Protein AF-A0A3M9Z912-F1 (afdb_monomer)

Nearest PDB structures (foldseek):
  4zv6-assembly1_A  TM=6.300E-01  e=5.636E-01  synthetic construct
  7q1f-assembly2_T  TM=6.024E-01  e=7.087E-01  synthetic construct
  7q1e-assembly1_D  TM=5.329E-01  e=8.131E-01  synthetic construct
  6gx7-assembly2_F  TM=5.384E-01  e=2.033E+00  synthetic construct
  6gwd-assembly1_H  TM=3.893E-01  e=2.228E+00  synthetic construct

Solvent-accessible surface area (backbone atoms only — not comparable to full-atom values): 13517 Å² total; per-residue (Å²): 134,54,72,66,39,53,50,52,51,53,55,52,73,72,50,66,95,78,67,84,85,68,76,94,80,79,67,80,78,64,85,78,68,83,42,75,64,61,53,52,54,51,53,50,37,56,45,52,48,52,51,53,51,69,68,44,96,63,74,58,61,69,62,50,48,51,52,36,50,53,36,38,77,72,44,56,59,83,47,52,68,58,48,67,73,44,43,78,80,42,51,94,46,38,62,45,52,31,55,25,48,64,66,49,58,47,44,73,52,47,54,75,40,40,68,61,56,53,50,55,70,73,38,75,66,38,71,40,69,75,49,27,55,39,53,45,61,40,60,38,41,68,59,51,73,70,47,91,73,91,78,56,70,86,68,45,88,46,62,37,56,41,22,42,39,31,36,60,69,50,41,46,66,70,54,56,72,45,67,88,51,42,88,78,43,55,75,68,36,32,47,27,44,59,61,22,35,76,46,45,56,71,68,62,30,54,55,49,39,50,60,53,25,74,80,41,55,75,64,42,36,50,52,39,52,50,56,56,57,70,72,73,114

Structure (mmCIF, N/CA/C/O backbone):
data_AF-A0A3M9Z912-F1
#
_entry.id   AF-A0A3M9Z912-F1
#
loop_
_atom_site.group_PDB
_atom_site.id
_atom_site.type_symbol
_atom_site.label_atom_id
_atom_site.label_alt_id
_atom_site.label_comp_id
_atom_site.label_asym_id
_atom_site.label_entity_id
_atom_site.label_seq_id
_atom_site.pdbx_PDB_ins_code
_atom_site.Cartn_x
_atom_site.Cartn_y
_atom_site.Cartn_z
_atom_site.occupancy
_atom_site.B_iso_or_equiv
_atom_site.auth_seq_id
_atom_site.auth_comp_id
_atom_site.auth_asym_id
_atom_site.auth_atom_id
_atom_site.pdbx_PDB_model_num
ATOM 1 N N . MET A 1 1 ? -20.972 4.824 25.636 1.00 53.91 1 MET A N 1
ATOM 2 C CA . MET A 1 1 ? -20.799 5.677 24.447 1.00 53.91 1 MET A CA 1
ATOM 3 C C . MET A 1 1 ? -20.695 7.125 24.910 1.00 53.91 1 MET A C 1
ATOM 5 O O . MET A 1 1 ? -21.651 7.623 25.495 1.00 53.91 1 MET A O 1
ATOM 9 N N . ASN A 1 2 ? -19.530 7.761 24.762 1.00 57.47 2 ASN A N 1
ATOM 10 C CA . ASN A 1 2 ? -19.300 9.152 25.191 1.00 57.47 2 ASN A CA 1
ATOM 11 C C . ASN A 1 2 ? -20.097 10.162 24.324 1.00 57.47 2 ASN A C 1
ATOM 13 O O . ASN A 1 2 ? -20.366 9.898 23.153 1.00 57.47 2 ASN A O 1
ATOM 17 N N . LEU A 1 3 ? -20.450 11.332 24.872 1.00 44.59 3 LEU A N 1
ATOM 18 C CA . LEU A 1 3 ? -21.149 12.426 24.175 1.00 44.59 3 LEU A CA 1
ATOM 19 C C . LEU A 1 3 ? -20.430 12.868 22.892 1.00 44.59 3 LEU A C 1
ATOM 21 O O . LEU A 1 3 ? -21.089 13.156 21.895 1.00 44.59 3 LEU A O 1
ATOM 25 N N . LEU A 1 4 ? -19.092 12.872 22.886 1.00 54.25 4 LEU A N 1
ATOM 26 C CA . LEU A 1 4 ? -18.311 13.187 21.683 1.00 54.25 4 LEU A CA 1
ATOM 27 C C . LEU A 1 4 ? -18.479 12.110 20.602 1.00 54.25 4 LEU A C 1
ATOM 29 O O . LEU A 1 4 ? -18.630 12.427 19.427 1.00 54.25 4 LEU A O 1
ATOM 33 N N . THR A 1 5 ? -18.502 10.841 21.009 1.00 53.44 5 THR A N 1
ATOM 34 C CA . THR A 1 5 ? -18.701 9.687 20.126 1.00 53.44 5 THR A CA 1
ATOM 35 C C . THR A 1 5 ? -20.095 9.740 19.502 1.00 53.44 5 THR A C 1
ATOM 37 O O . THR A 1 5 ? -20.222 9.622 18.290 1.00 53.44 5 THR A O 1
ATOM 40 N N . ILE A 1 6 ? -21.126 10.055 20.294 1.00 54.50 6 ILE A N 1
ATOM 41 C CA . ILE A 1 6 ? -22.503 10.261 19.810 1.00 54.50 6 ILE A CA 1
ATOM 42 C C . ILE A 1 6 ? -22.587 11.459 18.851 1.00 54.50 6 ILE A C 1
ATOM 44 O O . ILE A 1 6 ? -23.258 11.375 17.824 1.00 54.50 6 ILE A O 1
ATOM 48 N N . TYR A 1 7 ? -21.909 12.571 19.156 1.00 51.69 7 TYR A N 1
ATOM 49 C CA . TYR A 1 7 ? -21.877 13.749 18.285 1.00 51.69 7 TYR A CA 1
ATOM 50 C C . TYR A 1 7 ? -21.210 13.449 16.937 1.00 51.69 7 TYR A C 1
ATOM 52 O O . TYR A 1 7 ? -21.739 13.827 15.893 1.00 51.69 7 TYR A O 1
ATOM 60 N N . ILE A 1 8 ? -20.080 12.737 16.949 1.00 58.31 8 ILE A N 1
ATOM 61 C CA . ILE A 1 8 ? -19.386 12.317 15.729 1.00 58.31 8 ILE A CA 1
ATOM 62 C C . ILE A 1 8 ? -20.286 11.381 14.918 1.00 58.31 8 ILE A C 1
ATOM 64 O O . ILE A 1 8 ? -20.484 11.639 13.736 1.00 58.31 8 ILE A O 1
ATOM 68 N N . THR A 1 9 ? -20.897 10.366 15.536 1.00 57.12 9 THR A N 1
ATOM 69 C CA . THR A 1 9 ? -21.816 9.452 14.840 1.00 57.12 9 THR A CA 1
ATOM 70 C C . THR A 1 9 ? -22.996 10.199 14.214 1.00 57.12 9 THR A C 1
ATOM 72 O O . THR A 1 9 ? -23.225 10.057 13.017 1.00 57.12 9 THR A O 1
ATOM 75 N N . LYS A 1 10 ? -23.665 11.098 14.953 1.00 54.19 10 LYS A N 1
ATOM 76 C CA . LYS A 1 10 ? -24.767 11.919 14.412 1.00 54.19 10 LYS A CA 1
ATOM 77 C C . LYS A 1 10 ? -24.327 12.831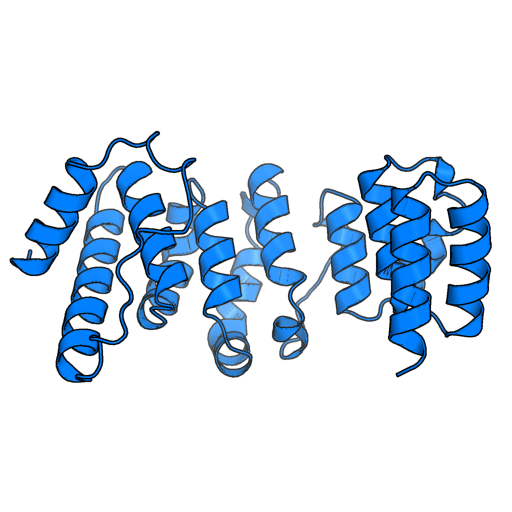 13.268 1.00 54.19 10 LYS A C 1
ATOM 79 O O . LYS A 1 10 ? -25.054 12.988 12.290 1.00 54.19 10 LYS A O 1
ATOM 84 N N . LYS A 1 11 ? -23.135 13.429 13.364 1.00 53.62 11 LYS A N 1
ATOM 85 C CA . LYS A 1 11 ? -22.572 14.260 12.290 1.00 53.62 11 LYS A CA 1
ATOM 86 C C . LYS A 1 11 ? -22.286 13.428 11.036 1.00 53.62 11 LYS A C 1
ATOM 88 O O . LYS A 1 11 ? -22.508 13.912 9.929 1.00 53.62 11 LYS A O 1
ATOM 93 N N . ILE A 1 12 ? -21.844 12.181 11.203 1.00 57.66 12 ILE A N 1
ATOM 94 C CA . ILE A 1 12 ? -21.594 11.245 10.099 1.00 57.66 12 ILE A CA 1
ATOM 95 C C . ILE A 1 12 ? -22.907 10.791 9.4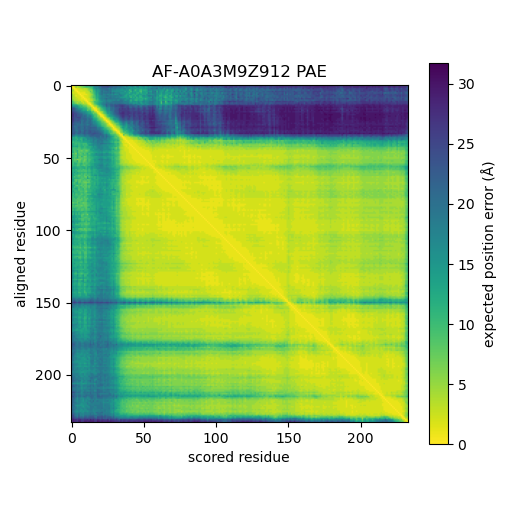52 1.00 57.66 12 ILE A C 1
ATOM 97 O O . ILE A 1 12 ? -23.006 10.813 8.230 1.00 57.66 12 ILE A O 1
ATOM 101 N N . GLU A 1 13 ? -23.924 10.457 10.247 1.00 53.44 13 GLU A N 1
ATOM 102 C CA . GLU A 1 13 ? -25.254 10.055 9.762 1.00 53.44 13 GLU A CA 1
ATOM 103 C C . GLU A 1 13 ? -25.979 11.188 9.017 1.00 53.44 13 GLU A C 1
ATOM 105 O O . GLU A 1 13 ? -26.706 10.935 8.060 1.00 53.44 13 GLU A O 1
ATOM 110 N N . SER A 1 14 ? -25.741 12.448 9.400 1.00 48.41 14 SER A N 1
ATOM 111 C CA . SER A 1 14 ? -26.289 13.623 8.705 1.00 48.41 14 SER A CA 1
ATOM 112 C C . SER A 1 14 ? -25.604 13.954 7.365 1.00 48.41 14 SER A C 1
ATOM 114 O O . SER A 1 14 ? -26.091 14.805 6.620 1.00 48.41 14 SER A O 1
ATOM 116 N N . GLY A 1 15 ? -24.476 13.305 7.042 1.00 43.19 15 GLY A N 1
ATOM 117 C CA . GLY A 1 15 ? -23.666 13.579 5.853 1.00 43.19 15 GLY A CA 1
ATOM 118 C C . GLY A 1 15 ? -23.934 12.608 4.701 1.00 43.19 15 GLY A C 1
ATOM 119 O O . GLY A 1 15 ? -23.464 11.474 4.715 1.00 43.19 15 GLY A O 1
ATOM 120 N N . ASN A 1 16 ? -24.640 13.081 3.673 1.00 39.81 16 ASN A N 1
ATOM 121 C CA . ASN A 1 16 ? -24.943 12.368 2.426 1.00 39.81 16 ASN A CA 1
ATOM 122 C C . ASN A 1 16 ? -23.718 11.604 1.840 1.00 39.81 16 ASN A C 1
ATOM 124 O O . ASN A 1 16 ? -22.689 12.228 1.555 1.00 39.81 16 ASN A O 1
ATOM 128 N N . PRO A 1 17 ? -23.822 10.283 1.575 1.00 38.66 17 PRO A N 1
ATOM 129 C CA . PRO A 1 17 ? -22.713 9.446 1.101 1.00 38.66 17 PRO A CA 1
ATOM 130 C C . PRO A 1 17 ? -22.204 9.771 -0.318 1.00 38.66 17 PRO A C 1
ATOM 132 O O . PRO A 1 17 ? -21.172 9.229 -0.720 1.00 38.66 17 PRO A O 1
ATOM 135 N N . TYR A 1 18 ? -22.873 10.666 -1.057 1.00 38.97 18 TYR A N 1
ATOM 136 C CA . TYR A 1 18 ? -22.479 11.118 -2.400 1.00 38.97 18 TYR A CA 1
ATOM 137 C C . TYR A 1 18 ? -21.991 12.576 -2.472 1.00 38.97 18 TYR A C 1
ATOM 139 O O . TYR A 1 18 ? -21.693 13.058 -3.560 1.00 38.97 18 TYR A O 1
ATOM 147 N N . ALA A 1 19 ? -21.866 13.288 -1.347 1.00 36.56 19 ALA A N 1
ATOM 148 C CA . ALA A 1 19 ? -21.557 14.724 -1.364 1.00 36.56 19 ALA A CA 1
ATOM 149 C C . ALA A 1 19 ? -20.077 15.089 -1.627 1.00 36.56 19 ALA A C 1
ATOM 151 O O . ALA A 1 19 ? -19.774 16.259 -1.820 1.00 36.56 19 ALA A O 1
ATOM 152 N N . VAL A 1 20 ? -19.139 14.132 -1.658 1.00 40.22 20 VAL A N 1
ATOM 153 C CA . VAL A 1 20 ? -17.690 14.431 -1.722 1.00 40.22 20 VAL A CA 1
ATOM 154 C C . VAL A 1 20 ? -17.091 14.071 -3.084 1.00 40.22 20 VAL A C 1
ATOM 156 O O . VAL A 1 20 ? -16.230 13.197 -3.197 1.00 40.22 20 VAL A O 1
ATOM 159 N N . LEU A 1 21 ? -17.580 14.743 -4.126 1.00 34.75 21 LEU A N 1
ATOM 160 C CA . LEU A 1 21 ? -16.819 14.996 -5.357 1.00 34.75 21 LEU A CA 1
ATOM 161 C C . LEU A 1 21 ? -16.653 16.501 -5.635 1.00 34.75 21 LEU A C 1
ATOM 163 O O . LEU A 1 21 ? -16.192 16.857 -6.712 1.00 34.75 21 LEU A O 1
ATOM 167 N N . PHE A 1 22 ? -16.981 17.372 -4.677 1.00 30.75 22 PHE A N 1
ATOM 168 C CA . PHE A 1 22 ? -16.855 18.818 -4.840 1.00 30.75 22 PHE A CA 1
ATOM 169 C C . PHE A 1 22 ? -15.893 19.410 -3.800 1.00 30.75 22 PHE A C 1
ATOM 171 O O . PHE A 1 22 ? -16.133 19.310 -2.600 1.00 30.75 22 PHE A O 1
ATOM 178 N N . ASP A 1 23 ? -14.792 19.920 -4.354 1.00 34.19 23 ASP A N 1
ATOM 179 C CA . ASP A 1 23 ? -13.827 20.948 -3.947 1.00 34.19 23 ASP A CA 1
ATOM 180 C C . ASP A 1 23 ? -13.202 21.012 -2.539 1.00 34.19 23 ASP A C 1
ATOM 182 O O . ASP A 1 23 ? -13.835 21.012 -1.486 1.00 34.19 23 ASP A O 1
ATOM 186 N N . ASP A 1 24 ? -11.873 21.137 -2.599 1.00 47.78 24 ASP A N 1
ATOM 187 C CA . ASP A 1 24 ? -10.842 21.189 -1.562 1.00 47.78 24 ASP A CA 1
ATOM 188 C C . ASP A 1 24 ? -10.767 22.528 -0.776 1.00 47.78 24 ASP A C 1
ATOM 190 O O . ASP A 1 24 ? -9.764 22.764 -0.105 1.00 47.78 24 ASP A O 1
ATOM 194 N N . GLU A 1 25 ? -11.781 23.406 -0.791 1.00 38.47 25 GLU A N 1
ATOM 195 C CA . GLU A 1 25 ? -11.650 24.770 -0.216 1.00 38.47 25 GLU A CA 1
ATOM 196 C C . GLU A 1 25 ? -12.348 25.028 1.138 1.00 38.47 25 GLU A C 1
ATOM 198 O O . GLU A 1 25 ? -11.916 25.916 1.865 1.00 38.47 25 GLU A O 1
ATOM 203 N N . ASP A 1 26 ? -13.319 24.213 1.570 1.00 38.50 26 ASP A N 1
ATOM 204 C CA . ASP A 1 26 ? -14.072 24.452 2.829 1.00 38.50 26 ASP A CA 1
ATOM 205 C C . ASP A 1 26 ? -13.780 23.431 3.939 1.00 38.50 26 ASP A C 1
ATOM 207 O O . ASP A 1 26 ? -14.550 23.210 4.883 1.00 38.50 26 ASP A O 1
ATOM 211 N N . ALA A 1 27 ? -12.644 22.752 3.838 1.00 41.62 27 ALA A N 1
ATOM 212 C CA . ALA A 1 27 ? -12.175 21.906 4.913 1.00 41.62 27 ALA A CA 1
ATOM 213 C C . ALA A 1 27 ? -11.678 22.842 6.034 1.00 41.62 27 ALA A C 1
ATOM 215 O O . ALA A 1 27 ? -10.674 23.507 5.805 1.00 41.62 27 ALA A O 1
ATOM 216 N N . PRO A 1 28 ? -12.312 22.900 7.230 1.00 36.00 28 PRO A N 1
ATOM 217 C CA . PRO A 1 28 ? -11.908 23.849 8.263 1.00 36.00 28 PRO A CA 1
ATOM 218 C C . PRO A 1 28 ? -10.414 23.704 8.525 1.00 36.00 28 PRO A C 1
ATOM 220 O O . PRO A 1 28 ? -9.931 22.590 8.778 1.00 36.00 28 PRO A O 1
ATOM 223 N N . ASP A 1 29 ? -9.711 24.822 8.383 1.00 40.50 29 ASP A N 1
ATOM 224 C CA . ASP A 1 29 ? -8.291 24.914 8.647 1.00 40.50 29 ASP A CA 1
ATOM 225 C C . ASP A 1 29 ? -8.090 24.664 10.142 1.00 40.50 29 ASP A C 1
ATOM 227 O O . ASP A 1 29 ? -8.622 25.365 11.001 1.00 40.50 29 ASP A O 1
ATOM 231 N N . LEU A 1 30 ? -7.404 23.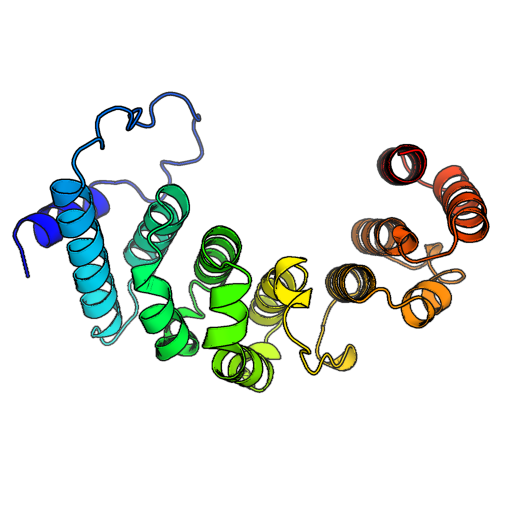574 10.476 1.00 46.66 30 LEU A N 1
ATOM 232 C CA . LEU A 1 30 ? -7.213 23.151 11.864 1.00 46.66 30 LEU A CA 1
ATOM 233 C C . LEU A 1 30 ? -5.980 23.802 12.484 1.00 46.66 30 LEU A C 1
ATOM 235 O O . LEU A 1 30 ? -5.363 23.224 13.384 1.00 46.66 30 LEU A O 1
ATOM 239 N N . GLU A 1 31 ? -5.645 25.019 12.058 1.00 43.66 31 GLU A N 1
ATOM 240 C CA . GLU A 1 31 ? -4.694 25.864 12.781 1.00 43.66 31 GLU A CA 1
ATOM 241 C C . GLU A 1 31 ? -5.114 26.095 14.252 1.00 43.66 31 GLU A C 1
ATOM 243 O O . GLU A 1 31 ? -4.258 26.381 15.092 1.00 43.66 31 GLU A O 1
ATOM 248 N N . ASP A 1 32 ? -6.375 25.802 14.604 1.00 45.47 32 ASP A N 1
ATOM 249 C CA . ASP A 1 32 ? -6.926 25.826 15.967 1.00 45.47 32 ASP A CA 1
ATOM 250 C C . ASP A 1 32 ? -6.739 24.534 16.805 1.00 45.47 32 ASP A C 1
ATOM 252 O O . ASP A 1 32 ? -7.144 24.484 17.972 1.00 45.47 32 ASP A O 1
ATOM 256 N N . LEU A 1 33 ? -6.092 23.473 16.293 1.00 47.94 33 LEU A N 1
ATOM 257 C CA . LEU A 1 33 ? -5.815 22.233 17.058 1.00 47.94 33 LEU A CA 1
ATOM 258 C C . LEU A 1 33 ? -4.588 22.317 17.999 1.00 47.94 33 LEU A C 1
ATOM 260 O O . LEU A 1 33 ? -3.980 21.299 18.331 1.00 47.94 33 LEU A O 1
ATOM 264 N N . LYS A 1 34 ? -4.228 23.509 18.486 1.00 47.03 34 LYS A N 1
ATOM 265 C CA . LYS A 1 34 ? -3.057 23.745 19.358 1.00 47.03 34 LYS A CA 1
ATOM 266 C C . LYS A 1 34 ? -3.308 23.523 20.860 1.00 47.03 34 LYS A C 1
ATOM 268 O O . LYS A 1 34 ? -2.727 24.218 21.689 1.00 47.03 34 LYS A O 1
ATOM 273 N N . SER A 1 35 ? -4.130 22.545 21.250 1.00 59.56 35 SER A N 1
ATOM 274 C CA . SER A 1 35 ? -4.036 22.003 22.615 1.00 59.56 35 SER A CA 1
ATOM 275 C C . SER A 1 35 ? -3.934 20.480 22.602 1.00 59.56 35 SER A C 1
ATOM 277 O O . SER A 1 35 ? -4.824 19.770 22.125 1.00 59.56 35 SER A O 1
ATOM 279 N N . ASP A 1 36 ? -2.827 19.973 23.147 1.00 67.62 36 ASP A N 1
ATOM 280 C CA . ASP A 1 36 ? -2.511 18.541 23.221 1.00 67.62 36 ASP A CA 1
ATOM 281 C C . ASP A 1 36 ? -3.626 17.725 23.898 1.00 67.62 36 ASP A C 1
ATOM 283 O O . ASP A 1 36 ? -3.826 16.547 23.596 1.00 67.62 36 ASP A O 1
ATOM 287 N N . GLU A 1 37 ? -4.395 18.347 24.793 1.00 70.25 37 GLU A N 1
ATOM 288 C CA . GLU A 1 37 ? -5.527 17.723 25.479 1.00 70.25 37 GLU A CA 1
ATOM 289 C C . GLU A 1 37 ? -6.715 17.456 24.550 1.00 70.25 37 GLU A C 1
ATOM 291 O O . GLU A 1 37 ? -7.248 16.344 24.546 1.00 70.25 37 GLU A O 1
ATOM 296 N N . LYS A 1 38 ? -7.102 18.423 23.704 1.00 70.25 38 LYS A N 1
ATOM 297 C CA . LYS A 1 38 ? -8.203 18.233 22.743 1.00 70.25 38 LYS A CA 1
ATOM 298 C C . LYS A 1 38 ? -7.862 17.134 21.743 1.00 70.25 38 LYS A C 1
ATOM 300 O O . LYS A 1 38 ? -8.707 16.289 21.444 1.00 70.25 38 LYS A O 1
ATOM 305 N N . PHE A 1 39 ? -6.615 17.097 21.274 1.00 73.81 39 PHE A N 1
ATOM 306 C CA . PHE A 1 39 ? -6.160 16.049 20.365 1.00 73.81 39 PHE A CA 1
ATOM 307 C C . PHE A 1 39 ? -6.241 14.657 21.009 1.00 73.81 39 PHE A C 1
ATOM 309 O O . PHE A 1 39 ? -6.728 13.723 20.370 1.00 73.81 39 PHE A O 1
ATOM 316 N N . LYS A 1 40 ? -5.835 14.511 22.280 1.00 80.44 40 LYS A N 1
ATOM 317 C CA . LYS A 1 40 ? -5.955 13.242 23.025 1.00 80.44 40 LYS A CA 1
ATOM 318 C C . LYS A 1 40 ? -7.408 12.784 23.154 1.00 80.44 40 LYS A C 1
ATOM 320 O O . LYS A 1 40 ? -7.694 11.621 22.878 1.00 80.44 40 LYS A O 1
ATOM 325 N N . VAL A 1 41 ? -8.319 13.689 23.516 1.00 81.12 41 VAL A N 1
ATOM 326 C CA . VAL A 1 41 ? -9.751 13.375 23.670 1.00 81.12 41 VAL A CA 1
ATOM 327 C C . VAL A 1 41 ? -10.365 12.920 22.345 1.00 81.12 41 VAL A C 1
ATOM 329 O O . VAL A 1 41 ? -11.046 11.897 22.302 1.00 81.12 41 VAL A O 1
ATOM 332 N N . ILE A 1 42 ? -10.080 13.630 21.249 1.00 82.38 42 ILE A N 1
ATOM 333 C CA . ILE A 1 42 ? -10.570 13.254 19.915 1.00 82.38 42 ILE A CA 1
ATOM 334 C C . ILE A 1 42 ? -10.000 11.893 19.507 1.00 82.38 42 ILE A C 1
ATOM 336 O O . ILE A 1 42 ? -10.737 11.013 19.071 1.00 82.38 42 ILE A O 1
ATOM 340 N N . THR A 1 43 ? -8.698 11.692 19.697 1.00 86.62 43 THR A N 1
ATOM 341 C CA . THR A 1 43 ? -8.006 10.444 19.354 1.00 86.62 43 THR A CA 1
ATOM 342 C C . THR A 1 43 ? -8.612 9.239 20.088 1.00 86.62 43 THR A C 1
ATOM 344 O O . THR A 1 43 ? -8.839 8.198 19.468 1.00 86.62 43 THR A O 1
ATOM 347 N N . ALA A 1 44 ? -8.947 9.397 21.374 1.00 88.31 44 ALA A N 1
ATOM 348 C CA . ALA A 1 44 ? -9.631 8.379 22.172 1.00 88.31 44 ALA A CA 1
ATOM 349 C C . ALA A 1 44 ? -11.073 8.121 21.699 1.00 88.31 44 ALA A C 1
ATOM 351 O O . ALA A 1 44 ? -11.504 6.973 21.638 1.00 88.31 44 ALA A O 1
ATOM 352 N N . ALA A 1 45 ? -11.810 9.161 21.303 1.00 88.62 45 ALA A N 1
ATOM 353 C CA . ALA A 1 45 ? -13.165 8.998 20.775 1.00 88.62 45 ALA A CA 1
ATOM 354 C C . ALA A 1 45 ? -13.188 8.246 19.433 1.00 88.62 45 ALA A C 1
ATOM 356 O O . ALA A 1 45 ? -14.053 7.401 19.217 1.00 88.62 45 ALA A O 1
ATOM 357 N N . TYR A 1 46 ? -12.221 8.500 18.544 1.00 91.25 46 TYR A N 1
ATOM 358 C CA . TYR A 1 46 ? -12.067 7.729 17.302 1.00 91.25 46 TYR A CA 1
ATOM 359 C C . TYR A 1 46 ? -11.713 6.263 17.569 1.00 91.25 46 TYR A C 1
ATOM 361 O O . TYR A 1 46 ? -12.121 5.380 16.814 1.00 91.25 46 TYR A O 1
ATOM 369 N N . GLU A 1 47 ? -10.968 6.003 18.642 1.00 93.88 47 GLU A N 1
ATOM 370 C CA . GLU A 1 47 ? -10.666 4.650 19.092 1.00 93.88 47 GLU A CA 1
ATOM 371 C C . GLU A 1 47 ? -11.922 3.918 19.570 1.00 93.88 47 GLU A C 1
ATOM 373 O O . GLU A 1 47 ? -12.207 2.823 19.084 1.00 93.88 47 GLU A O 1
ATOM 378 N N . GLU A 1 48 ? -12.699 4.551 20.457 1.00 92.94 48 GLU A N 1
ATOM 379 C CA . GLU A 1 48 ? -13.980 4.031 20.953 1.00 92.94 48 GLU A CA 1
ATOM 380 C C . GLU A 1 48 ? -14.944 3.776 19.787 1.00 92.94 48 GLU A C 1
ATOM 382 O O . GLU A 1 48 ? -15.546 2.708 19.694 1.00 92.94 48 GLU A O 1
ATOM 387 N N . LEU A 1 49 ? -15.051 4.726 18.853 1.00 92.56 49 LEU A N 1
ATOM 388 C CA . LEU A 1 49 ? -15.918 4.600 17.686 1.00 92.56 49 LEU A CA 1
ATOM 389 C C . LEU A 1 49 ? -15.526 3.398 16.817 1.00 92.56 49 LEU A C 1
ATOM 391 O O . LEU A 1 49 ? -16.391 2.607 16.445 1.00 92.56 49 LEU A O 1
ATOM 395 N N . LEU A 1 50 ? -14.232 3.219 16.532 1.00 95.56 50 LEU A N 1
ATOM 396 C CA . LEU A 1 50 ? -13.756 2.065 15.770 1.00 95.56 50 LEU A CA 1
ATOM 397 C C . LEU A 1 50 ? -14.040 0.747 16.502 1.00 95.56 50 LEU A C 1
ATOM 399 O O . LEU A 1 50 ? -14.443 -0.226 15.868 1.00 95.56 50 LEU A O 1
ATOM 403 N N . GLN A 1 51 ? -13.845 0.698 17.820 1.00 96.31 51 GLN A N 1
ATOM 404 C CA . GLN A 1 51 ? -14.152 -0.495 18.611 1.00 96.31 51 GLN A CA 1
ATOM 405 C C . GLN A 1 51 ? -15.647 -0.832 18.579 1.00 96.31 51 GLN A C 1
ATOM 407 O O . GLN A 1 51 ? -15.985 -2.001 18.406 1.00 96.31 51 GLN A O 1
ATOM 412 N N . ASN A 1 52 ? -16.525 0.171 18.664 1.00 94.06 52 ASN A N 1
ATOM 413 C CA . ASN A 1 52 ? -17.974 -0.021 18.577 1.00 94.06 52 ASN A CA 1
ATOM 414 C C . ASN A 1 52 ? -18.382 -0.590 17.210 1.00 94.06 52 ASN A C 1
ATOM 416 O O . ASN A 1 52 ? -19.050 -1.619 17.159 1.00 94.06 52 ASN A O 1
ATOM 420 N N . ILE A 1 53 ? -17.879 -0.010 16.115 1.00 94.56 53 ILE A N 1
ATOM 421 C CA . ILE A 1 53 ? -18.097 -0.519 14.747 1.00 94.56 53 ILE A CA 1
ATOM 422 C C . ILE A 1 53 ? -17.642 -1.981 14.626 1.00 94.56 53 ILE A C 1
ATOM 424 O O . ILE A 1 53 ? -18.299 -2.821 14.012 1.00 94.56 53 ILE A O 1
ATOM 428 N N . LEU A 1 54 ? -16.492 -2.310 15.216 1.00 96.00 54 LEU A N 1
ATOM 429 C CA . LEU A 1 54 ? -15.942 -3.662 15.183 1.00 96.00 54 LEU A CA 1
ATOM 430 C C . LEU A 1 54 ? -16.659 -4.635 16.128 1.00 96.00 54 LEU A C 1
ATOM 432 O O . LEU A 1 54 ? -16.484 -5.842 15.958 1.00 96.00 54 LEU A O 1
ATOM 436 N N . ALA A 1 55 ? -17.458 -4.163 17.082 1.00 95.38 55 ALA A N 1
ATOM 437 C CA . ALA A 1 55 ? -18.268 -5.010 17.957 1.00 95.38 55 ALA A CA 1
ATOM 438 C C . ALA A 1 55 ? -19.593 -5.432 17.299 1.00 95.38 55 ALA A C 1
ATOM 440 O O . ALA A 1 55 ? -20.146 -6.475 17.648 1.00 95.38 55 ALA A O 1
ATOM 441 N N . GLU A 1 56 ? -20.083 -4.672 16.319 1.00 93.12 56 GLU A N 1
ATOM 442 C CA . GLU A 1 56 ? -21.329 -4.983 15.616 1.00 93.12 56 GLU A CA 1
ATOM 443 C C . GLU A 1 56 ? -21.239 -6.281 14.802 1.00 93.12 56 GLU A C 1
ATOM 445 O O . GLU A 1 56 ? -20.180 -6.660 14.291 1.00 93.12 56 GLU A O 1
ATOM 450 N N . LYS A 1 57 ? -22.372 -6.980 14.651 1.00 90.56 57 LYS A N 1
ATOM 451 C CA . LYS A 1 57 ? -22.447 -8.229 13.871 1.00 90.56 57 LYS A CA 1
ATOM 452 C C . LYS A 1 57 ? -22.086 -8.002 12.400 1.00 90.56 57 LYS A C 1
ATOM 454 O O . LYS A 1 57 ? -21.397 -8.828 11.804 1.00 90.56 57 LYS A O 1
ATOM 459 N N . TYR A 1 58 ? -22.544 -6.890 11.835 1.00 91.12 58 TYR A N 1
ATOM 460 C CA . TYR A 1 58 ? -22.279 -6.485 10.460 1.00 91.12 58 TYR A CA 1
ATOM 461 C C . TYR A 1 58 ? -21.471 -5.195 10.466 1.00 91.12 58 TYR A C 1
ATOM 463 O O . TYR A 1 58 ? -21.687 -4.336 11.309 1.00 91.12 58 TYR A O 1
ATOM 471 N N . LEU A 1 59 ? -20.524 -5.076 9.538 1.00 92.44 59 LEU A N 1
ATOM 472 C CA . LEU A 1 59 ? -19.706 -3.877 9.425 1.00 92.44 59 LEU A CA 1
ATOM 473 C C . LEU A 1 59 ? -20.494 -2.785 8.692 1.00 92.44 59 LEU A C 1
ATOM 475 O O . LEU A 1 59 ? -20.763 -2.932 7.497 1.00 92.44 59 LEU A O 1
ATOM 479 N N . ASP A 1 60 ? -20.799 -1.676 9.368 1.00 93.38 60 ASP A N 1
ATOM 480 C CA . ASP A 1 60 ? -21.299 -0.476 8.693 1.00 93.38 60 ASP A CA 1
ATOM 481 C C . ASP A 1 60 ? -20.193 0.110 7.800 1.00 93.38 60 ASP A C 1
ATOM 483 O O . ASP A 1 60 ? -19.227 0.727 8.263 1.00 93.38 60 ASP A O 1
ATOM 487 N N . LEU A 1 61 ? -20.320 -0.095 6.487 1.00 93.12 61 LEU A N 1
ATOM 488 C CA . LEU A 1 61 ? -19.334 0.358 5.507 1.00 93.12 61 LEU A CA 1
ATOM 489 C C . LEU A 1 61 ? -19.297 1.879 5.358 1.00 93.12 61 LEU A C 1
ATOM 491 O O . LEU A 1 61 ? -18.230 2.420 5.058 1.00 93.12 61 LEU A O 1
ATOM 495 N N . GLY A 1 62 ? -20.428 2.563 5.535 1.00 90.56 62 GLY A N 1
ATOM 496 C CA . GLY A 1 62 ? -20.503 4.017 5.430 1.00 90.56 62 GLY A CA 1
ATOM 497 C C . GLY A 1 62 ? -19.711 4.662 6.559 1.00 90.56 62 GLY A C 1
ATOM 498 O O . GLY A 1 62 ? -18.762 5.417 6.310 1.00 90.56 62 GLY A O 1
ATOM 499 N N . LEU A 1 63 ? -20.027 4.259 7.789 1.00 90.75 63 LEU A N 1
ATOM 500 C CA . LEU A 1 63 ? -19.365 4.740 8.994 1.00 90.75 63 LEU A CA 1
ATOM 501 C C . LEU A 1 63 ? -17.880 4.344 9.021 1.00 90.75 63 LEU A C 1
ATOM 503 O O . LEU A 1 63 ? -17.020 5.192 9.273 1.00 90.75 63 LEU A O 1
ATOM 507 N N . THR A 1 64 ? -17.550 3.097 8.661 1.00 95.25 64 THR A N 1
ATOM 508 C CA . THR A 1 64 ? -16.155 2.618 8.602 1.00 95.25 64 THR A CA 1
ATOM 509 C C . THR A 1 64 ? -15.315 3.432 7.620 1.00 95.25 64 THR A C 1
ATOM 511 O O . THR A 1 64 ? -14.217 3.883 7.956 1.00 95.25 64 THR A O 1
ATOM 514 N N . ARG A 1 65 ? -15.813 3.650 6.394 1.00 94.69 65 ARG A N 1
ATOM 515 C CA . ARG A 1 65 ? -15.080 4.418 5.375 1.00 94.69 65 ARG A CA 1
ATOM 516 C C . ARG A 1 65 ? -14.911 5.870 5.793 1.00 94.69 65 ARG A C 1
ATOM 518 O O . ARG A 1 65 ? -13.822 6.416 5.617 1.00 94.69 65 ARG A O 1
ATOM 525 N N . HIS A 1 66 ? -15.954 6.486 6.349 1.00 91.69 66 HIS A N 1
ATOM 526 C CA . HIS A 1 66 ? -15.865 7.854 6.849 1.00 91.69 66 HIS A CA 1
ATOM 527 C C . HIS A 1 66 ? -14.796 7.970 7.944 1.00 91.69 66 HIS A C 1
ATOM 529 O O . HIS A 1 66 ? -13.898 8.810 7.839 1.00 91.69 66 HIS A O 1
ATOM 535 N N . LEU A 1 67 ? -14.843 7.086 8.945 1.00 94.94 67 LEU A N 1
ATOM 536 C CA . LEU A 1 67 ? -13.883 7.056 10.047 1.00 94.94 67 LEU A CA 1
ATOM 537 C C . LEU A 1 67 ? -12.446 6.933 9.535 1.00 94.94 67 LEU A C 1
ATOM 539 O O . LEU A 1 67 ? -11.590 7.735 9.910 1.00 94.94 67 LEU A O 1
ATOM 543 N N . LEU A 1 68 ? -12.178 5.974 8.643 1.00 96.06 68 LEU A N 1
ATOM 544 C CA . LEU A 1 68 ? -10.837 5.755 8.093 1.00 96.06 68 LEU A CA 1
ATOM 545 C C . LEU A 1 68 ? -10.343 6.947 7.260 1.00 96.06 68 LEU A C 1
ATOM 547 O O . LEU A 1 68 ? -9.155 7.276 7.316 1.00 96.06 68 LEU A O 1
ATOM 551 N N . ARG A 1 69 ? -11.226 7.641 6.528 1.00 94.38 69 ARG A N 1
ATOM 552 C CA . ARG A 1 69 ? -10.871 8.870 5.791 1.00 94.38 69 ARG A CA 1
ATOM 553 C C . ARG A 1 69 ? -10.462 9.997 6.738 1.00 94.38 69 ARG A C 1
ATOM 555 O O . ARG A 1 69 ? -9.405 10.593 6.532 1.00 94.38 69 ARG A O 1
ATOM 562 N N . GLN A 1 70 ? -11.227 10.243 7.803 1.00 91.44 70 GLN A N 1
ATOM 563 C CA . GLN A 1 70 ? -10.866 11.252 8.809 1.00 91.44 70 GLN A CA 1
ATOM 564 C C . GLN A 1 70 ? -9.574 10.877 9.544 1.00 91.44 70 GLN A C 1
ATOM 566 O O . GLN A 1 70 ? -8.664 11.697 9.671 1.00 91.44 70 GLN A O 1
ATOM 571 N N . ALA A 1 71 ? -9.428 9.610 9.935 1.00 93.38 71 ALA A N 1
ATOM 572 C CA . ALA A 1 71 ? -8.210 9.118 10.570 1.00 93.38 71 ALA A CA 1
ATOM 573 C C . ALA A 1 71 ? -6.978 9.234 9.660 1.00 93.38 71 ALA A C 1
ATOM 575 O O . ALA A 1 71 ? -5.875 9.495 10.142 1.00 93.38 71 ALA A O 1
ATOM 576 N N . THR A 1 72 ? -7.156 9.087 8.344 1.00 93.44 72 THR A N 1
ATOM 577 C CA . THR A 1 72 ? -6.106 9.325 7.342 1.00 93.44 72 THR A CA 1
ATOM 578 C C . THR A 1 72 ? -5.741 10.805 7.271 1.00 93.44 72 THR A C 1
ATOM 580 O O . THR A 1 72 ? -4.552 11.141 7.298 1.00 93.44 72 THR A O 1
ATOM 583 N N . ARG A 1 73 ? -6.749 11.688 7.204 1.00 90.38 73 ARG A N 1
ATOM 584 C CA . ARG A 1 73 ? -6.573 13.147 7.137 1.00 90.38 73 ARG A CA 1
ATOM 585 C C . ARG A 1 73 ? -5.776 13.661 8.337 1.00 90.38 73 ARG A C 1
ATOM 587 O O . ARG A 1 73 ? -4.763 14.330 8.144 1.00 90.38 73 ARG A O 1
ATOM 594 N N . TYR A 1 74 ? -6.162 13.258 9.547 1.00 88.38 74 TYR A N 1
ATOM 595 C CA . TYR A 1 74 ? -5.551 13.711 10.805 1.00 88.38 74 TYR A CA 1
ATOM 596 C C . TYR A 1 74 ? -4.433 12.812 11.335 1.00 88.38 74 TYR A C 1
ATOM 598 O O . TYR A 1 74 ? -3.832 13.096 12.368 1.00 88.38 74 TYR A O 1
ATOM 606 N N . ARG A 1 75 ? -4.114 11.735 10.611 1.00 92.06 75 ARG A N 1
ATOM 607 C CA . ARG A 1 75 ? -3.034 10.791 10.925 1.00 92.06 75 ARG A CA 1
ATOM 608 C C . ARG A 1 75 ? -3.127 10.196 12.339 1.00 92.06 75 ARG A C 1
ATOM 610 O O . ARG A 1 75 ? -2.106 10.054 13.015 1.00 92.06 75 ARG A O 1
ATOM 617 N N . TYR A 1 76 ? -4.324 9.813 12.781 1.00 91.69 76 TYR A N 1
ATOM 618 C CA . TYR A 1 76 ? -4.536 9.193 14.095 1.00 91.69 76 TYR A CA 1
ATOM 619 C C . TYR A 1 76 ? -3.848 7.828 14.172 1.00 91.69 76 TYR A C 1
ATOM 621 O O . TYR A 1 76 ? -4.374 6.839 13.675 1.00 91.69 76 TYR A O 1
ATOM 629 N N . ARG A 1 77 ? -2.644 7.758 14.754 1.00 93.69 77 ARG A N 1
ATOM 630 C CA . ARG A 1 77 ? -1.805 6.539 14.758 1.00 93.69 77 AR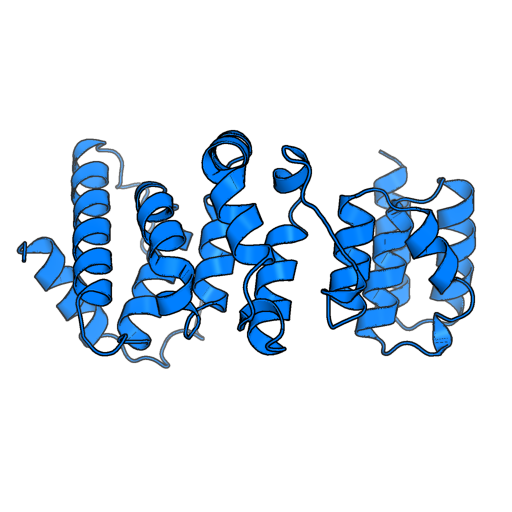G A CA 1
ATOM 631 C C . ARG A 1 77 ? -2.241 5.477 15.769 1.00 93.69 77 ARG A C 1
ATOM 633 O O . ARG A 1 77 ? -1.853 4.320 15.624 1.00 93.69 77 ARG A O 1
ATOM 640 N N . ASN A 1 78 ? -3.020 5.853 16.779 1.00 93.94 78 ASN A N 1
ATOM 641 C CA . ASN A 1 78 ? -3.524 4.950 17.81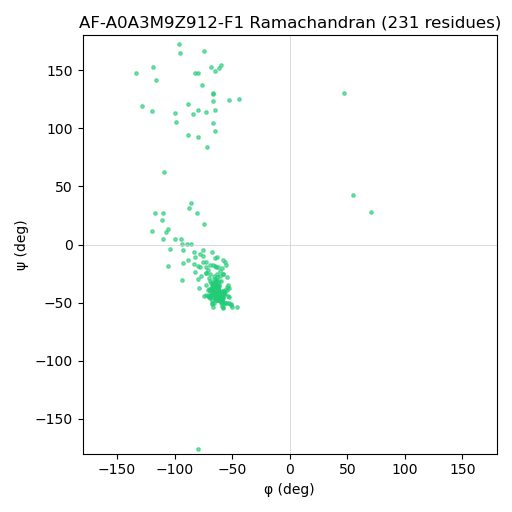9 1.00 93.94 78 ASN A CA 1
ATOM 642 C C . ASN A 1 78 ? -4.477 3.874 17.277 1.00 93.94 78 ASN A C 1
ATOM 644 O O . ASN A 1 78 ? -4.648 2.852 17.927 1.00 93.94 78 ASN A O 1
ATOM 648 N N . LEU A 1 79 ? -5.052 4.055 16.081 1.00 96.81 79 LEU A N 1
ATOM 649 C CA . LEU A 1 79 ? -5.951 3.061 15.484 1.00 96.81 79 LEU A CA 1
ATOM 650 C C . LEU A 1 79 ? -5.204 1.894 14.817 1.00 96.81 79 LEU A C 1
ATOM 652 O O . LEU A 1 79 ? -5.789 0.831 14.612 1.00 96.81 79 LEU A O 1
ATOM 656 N N . VAL A 1 80 ? -3.908 2.045 14.508 1.00 97.75 80 VAL A N 1
ATOM 657 C CA . VAL A 1 80 ? -3.100 1.011 13.830 1.00 97.75 80 VAL A CA 1
ATOM 658 C C . VAL A 1 80 ? -3.155 -0.359 14.531 1.00 97.75 80 VAL A C 1
ATOM 660 O O . VAL A 1 80 ? -3.431 -1.345 13.844 1.00 97.75 80 VAL A O 1
ATOM 663 N N . PRO A 1 81 ? -2.936 -0.483 15.859 1.00 97.56 81 PRO A N 1
ATOM 664 C CA . PRO A 1 81 ? -3.021 -1.772 16.543 1.00 97.56 81 PRO A CA 1
ATOM 665 C C . PRO A 1 81 ? -4.386 -2.450 16.377 1.00 97.56 81 PRO A C 1
ATOM 667 O O . PRO A 1 81 ? -4.433 -3.667 16.186 1.00 97.56 81 PRO A O 1
ATOM 670 N N . ILE A 1 82 ? -5.474 -1.673 16.438 1.00 97.88 82 ILE A N 1
ATOM 671 C CA . ILE A 1 82 ? -6.859 -2.158 16.351 1.00 97.88 82 ILE A CA 1
ATOM 672 C C . ILE A 1 82 ? -7.170 -2.615 14.927 1.00 97.88 82 ILE A C 1
ATOM 674 O O . ILE A 1 82 ? -7.713 -3.705 14.742 1.00 97.88 82 ILE A O 1
ATOM 678 N N . ILE A 1 83 ? -6.769 -1.824 13.930 1.00 98.12 83 ILE A N 1
ATOM 679 C CA . ILE A 1 83 ? -6.941 -2.139 12.508 1.00 98.12 83 ILE A CA 1
ATOM 680 C C . ILE A 1 83 ? -6.176 -3.409 12.141 1.00 98.12 83 ILE A C 1
ATOM 682 O O . ILE A 1 83 ? -6.751 -4.308 11.537 1.00 98.12 83 ILE A O 1
ATOM 686 N N . LEU A 1 84 ? -4.909 -3.532 12.548 1.00 97.94 84 LEU A N 1
ATOM 687 C CA . LEU A 1 84 ? -4.118 -4.731 12.256 1.00 97.94 84 LEU A CA 1
ATOM 688 C C . LEU A 1 84 ? -4.653 -5.974 12.980 1.00 97.94 84 LEU A C 1
ATOM 690 O O . LEU A 1 84 ? -4.564 -7.072 12.440 1.00 97.94 84 LEU A O 1
ATOM 694 N N . LYS A 1 85 ? -5.211 -5.821 14.190 1.00 97.62 85 LYS A N 1
ATOM 695 C CA . LYS A 1 85 ? -5.843 -6.929 14.927 1.00 97.62 85 LYS A CA 1
ATOM 696 C C . LYS A 1 85 ? -7.127 -7.418 14.246 1.00 97.62 85 LYS A C 1
ATOM 698 O O . LYS A 1 85 ? -7.395 -8.611 14.273 1.00 97.62 85 LYS A O 1
ATOM 703 N N . ASN A 1 86 ? -7.899 -6.515 13.641 1.00 97.44 86 ASN A N 1
ATOM 704 C CA . ASN A 1 86 ? -9.203 -6.809 13.033 1.00 97.44 86 ASN A CA 1
ATOM 705 C C . ASN A 1 86 ? -9.175 -6.716 11.498 1.00 97.44 86 ASN A C 1
ATOM 707 O O . ASN A 1 86 ? -10.193 -6.424 10.871 1.00 97.44 86 ASN A O 1
ATOM 711 N N . PHE A 1 87 ? -8.008 -6.941 10.889 1.00 97.94 87 PHE A N 1
ATOM 712 C CA . PHE A 1 87 ? -7.774 -6.671 9.470 1.00 97.94 87 PHE A CA 1
ATOM 713 C C . PHE A 1 87 ? -8.751 -7.419 8.552 1.00 97.94 87 PHE A C 1
ATOM 715 O O . PHE A 1 87 ? -9.292 -6.831 7.621 1.00 97.94 87 PHE A O 1
ATOM 722 N N . GLU A 1 88 ? -9.036 -8.688 8.859 1.00 96.94 88 GLU A N 1
ATOM 723 C CA . GLU A 1 88 ? -9.960 -9.523 8.083 1.00 96.94 88 GLU A CA 1
ATOM 724 C C . GLU A 1 88 ? -11.398 -8.979 8.089 1.00 96.94 88 GLU A C 1
ATOM 726 O O . GLU A 1 88 ? -12.045 -8.899 7.045 1.00 96.94 88 GLU A O 1
ATOM 731 N N . LYS A 1 89 ? -11.886 -8.503 9.243 1.00 96.81 89 LYS A N 1
ATOM 732 C CA . LYS A 1 89 ? -13.221 -7.894 9.345 1.00 96.81 89 LYS A CA 1
ATOM 733 C C . LYS A 1 89 ? -13.330 -6.618 8.507 1.00 96.81 89 LYS A C 1
ATOM 735 O O . LYS A 1 89 ? -14.410 -6.293 8.030 1.00 96.81 89 LYS A O 1
ATOM 740 N N . LEU A 1 90 ? -12.214 -5.917 8.302 1.00 98.00 90 LEU A N 1
ATOM 741 C CA . LEU A 1 90 ? -12.140 -4.663 7.554 1.00 98.00 90 LEU A CA 1
ATOM 742 C C . LEU A 1 90 ? -11.895 -4.848 6.043 1.00 98.00 90 LEU A C 1
ATOM 744 O O . LEU A 1 90 ? -11.853 -3.852 5.319 1.00 98.00 90 LEU A O 1
ATOM 748 N N . LEU A 1 91 ? -11.784 -6.084 5.534 1.00 97.38 91 LEU A N 1
ATOM 749 C CA . LEU A 1 91 ? -11.601 -6.358 4.099 1.00 97.38 91 LEU A CA 1
ATOM 750 C C . LEU A 1 91 ? -12.645 -5.687 3.181 1.00 97.38 91 LEU A C 1
ATOM 752 O O . LEU A 1 91 ? -12.252 -5.179 2.127 1.00 97.38 91 LEU A O 1
ATOM 756 N N . PRO A 1 92 ? -13.940 -5.580 3.548 1.00 96.75 92 PRO A N 1
ATOM 757 C CA . PRO A 1 92 ? -14.918 -4.838 2.742 1.00 96.75 92 PRO A CA 1
ATOM 758 C C . PRO A 1 92 ? -14.577 -3.346 2.527 1.00 96.75 92 PRO A C 1
ATOM 760 O O . PRO A 1 92 ? -15.072 -2.715 1.589 1.00 96.75 92 PRO A O 1
ATOM 763 N N . ALA A 1 93 ? -13.715 -2.779 3.377 1.00 97.25 93 ALA A N 1
ATOM 764 C CA . ALA A 1 93 ? -13.186 -1.417 3.300 1.00 97.25 93 ALA A CA 1
ATOM 765 C C . ALA A 1 93 ? -11.654 -1.399 3.099 1.00 97.25 93 ALA A C 1
ATOM 767 O O . ALA A 1 93 ? -10.984 -0.437 3.481 1.00 97.25 93 ALA A O 1
ATOM 768 N N . ILE A 1 94 ? -11.081 -2.451 2.491 1.00 98.12 94 ILE A N 1
ATOM 769 C CA . ILE A 1 94 ? -9.622 -2.633 2.365 1.00 98.12 94 ILE A CA 1
ATOM 770 C C . ILE A 1 94 ? -8.908 -1.433 1.734 1.00 98.12 94 ILE A C 1
ATOM 772 O O . ILE A 1 94 ? -7.796 -1.101 2.134 1.00 98.12 94 ILE A O 1
ATOM 776 N N . ARG A 1 95 ? -9.550 -0.752 0.777 1.00 97.94 95 ARG A N 1
ATOM 777 C CA . ARG A 1 95 ? -9.000 0.439 0.126 1.00 97.94 95 ARG A CA 1
ATOM 778 C C . ARG A 1 95 ? -8.693 1.516 1.160 1.00 97.94 95 ARG A C 1
ATOM 780 O O . ARG A 1 95 ? -7.567 2.002 1.229 1.00 97.94 95 ARG A O 1
ATOM 787 N N . GLU A 1 96 ? -9.686 1.881 1.965 1.00 98.12 96 GLU A N 1
ATOM 788 C CA . GLU A 1 96 ? -9.542 2.887 3.013 1.00 98.12 96 GLU A CA 1
ATOM 789 C C . GLU A 1 96 ? -8.547 2.441 4.090 1.00 98.12 96 GLU A C 1
ATOM 791 O O . GLU A 1 96 ? -7.741 3.257 4.535 1.00 98.12 96 GLU A O 1
ATOM 796 N N . VAL A 1 97 ? -8.535 1.152 4.450 1.00 98.44 97 VAL A N 1
ATOM 797 C CA . VAL A 1 97 ? -7.548 0.586 5.389 1.00 98.44 97 VAL A CA 1
ATOM 798 C C . VAL A 1 97 ? -6.126 0.778 4.866 1.00 98.44 97 VAL A C 1
ATOM 800 O O . VAL A 1 97 ? -5.259 1.276 5.583 1.00 98.44 97 VAL A O 1
ATOM 803 N N . VAL A 1 98 ? -5.877 0.415 3.610 1.00 98.25 98 VAL A N 1
ATOM 804 C CA . VAL A 1 98 ? -4.556 0.515 2.982 1.00 98.25 98 VAL A CA 1
ATOM 805 C C . VAL A 1 98 ? -4.112 1.966 2.844 1.00 98.25 98 VAL A C 1
ATOM 807 O O . VAL A 1 98 ? -2.967 2.278 3.174 1.00 98.25 98 VAL A O 1
ATOM 810 N N . ILE A 1 99 ? -4.999 2.861 2.399 1.00 97.94 99 ILE A N 1
ATOM 811 C CA . ILE A 1 99 ? -4.708 4.298 2.286 1.00 97.94 99 ILE A CA 1
ATOM 812 C C . ILE A 1 99 ? -4.335 4.872 3.658 1.00 97.94 99 ILE A C 1
ATOM 814 O O . ILE A 1 99 ? -3.320 5.566 3.782 1.00 97.94 99 ILE A O 1
ATOM 818 N N . TYR A 1 100 ? -5.109 4.530 4.690 1.00 98.31 100 TYR A N 1
ATOM 819 C CA . TYR A 1 100 ? -4.824 4.919 6.064 1.00 98.31 100 TYR A CA 1
ATOM 820 C C . TYR A 1 100 ? -3.445 4.417 6.513 1.00 98.31 100 TYR A C 1
ATOM 822 O O . TYR A 1 100 ? -2.601 5.225 6.907 1.00 98.31 100 TYR A O 1
ATOM 830 N N . LEU A 1 101 ? -3.168 3.112 6.387 1.00 98.25 101 LEU A N 1
ATOM 831 C CA . LEU A 1 101 ? -1.896 2.514 6.808 1.00 98.25 101 LEU A CA 1
ATOM 832 C C . LEU A 1 101 ? -0.698 3.139 6.079 1.00 98.25 101 LEU A C 1
ATOM 834 O O . LEU A 1 101 ? 0.281 3.509 6.728 1.00 98.25 101 LEU A O 1
ATOM 838 N N . ASN A 1 102 ? -0.794 3.344 4.762 1.00 96.56 102 ASN A N 1
ATOM 839 C CA . ASN A 1 102 ? 0.246 4.008 3.967 1.00 96.56 102 ASN A CA 1
ATOM 840 C C . ASN A 1 102 ? 0.582 5.413 4.494 1.00 96.56 102 ASN A C 1
ATOM 842 O O . ASN A 1 102 ? 1.754 5.827 4.523 1.00 96.56 102 ASN A O 1
ATOM 846 N N . ARG A 1 103 ? -0.447 6.148 4.926 1.00 96.25 103 ARG A N 1
ATOM 847 C CA . ARG A 1 103 ? -0.321 7.515 5.433 1.00 96.25 103 ARG A CA 1
ATOM 848 C C . ARG A 1 103 ? 0.287 7.562 6.832 1.00 96.25 103 ARG A C 1
ATOM 850 O O . ARG A 1 103 ? 1.145 8.412 7.074 1.00 96.25 103 ARG A O 1
ATOM 857 N N . VAL A 1 104 ? -0.147 6.688 7.740 1.00 95.50 104 VAL A N 1
ATOM 858 C CA . VAL A 1 104 ? 0.176 6.813 9.172 1.00 95.50 104 VAL A CA 1
ATOM 859 C C . VAL A 1 104 ? 1.403 6.030 9.618 1.00 95.50 104 VAL A C 1
ATOM 861 O O . VAL A 1 104 ? 2.080 6.488 10.543 1.00 95.50 104 VAL A O 1
ATOM 864 N N . LEU A 1 105 ? 1.699 4.893 8.976 1.00 96.62 105 LEU A N 1
ATOM 865 C CA . LEU A 1 105 ? 2.814 4.034 9.367 1.00 96.62 105 LEU A CA 1
ATOM 866 C C . LEU A 1 105 ? 4.150 4.744 9.130 1.00 96.62 105 LEU A C 1
ATOM 868 O O . LEU A 1 105 ? 4.419 5.258 8.037 1.00 96.62 105 LEU A O 1
ATOM 872 N N . SER A 1 106 ? 4.990 4.754 10.161 1.00 95.69 106 SER A N 1
ATOM 873 C CA . SER A 1 106 ? 6.422 5.047 10.068 1.00 95.69 106 SER A CA 1
ATOM 874 C C . SER A 1 106 ? 7.240 3.756 9.969 1.00 95.69 106 SER A C 1
ATOM 876 O O . SER A 1 106 ? 6.748 2.680 10.303 1.00 95.69 106 SER A O 1
ATOM 878 N N . GLU A 1 107 ? 8.507 3.851 9.569 1.00 96.12 107 GLU A N 1
ATOM 879 C CA . GLU A 1 107 ? 9.423 2.697 9.512 1.00 96.12 107 GLU A CA 1
ATOM 880 C C . GLU A 1 107 ? 9.553 1.990 10.870 1.00 96.12 107 GLU A C 1
ATOM 882 O O . GLU A 1 107 ? 9.444 0.768 10.952 1.00 96.12 107 GLU A O 1
ATOM 887 N N . LYS A 1 108 ? 9.651 2.758 11.966 1.00 95.56 108 LYS A N 1
ATOM 888 C CA . LYS A 1 108 ? 9.661 2.218 13.337 1.00 95.56 108 LYS A CA 1
ATOM 889 C C . LYS A 1 108 ? 8.403 1.398 13.645 1.00 95.56 108 LYS A C 1
ATOM 891 O O . LYS A 1 108 ? 8.481 0.340 14.270 1.00 95.56 108 LYS A O 1
ATOM 896 N N . GLN A 1 109 ? 7.232 1.877 13.218 1.00 96.06 109 GLN A N 1
ATOM 897 C CA . GLN A 1 109 ? 5.978 1.143 13.401 1.00 96.06 109 GLN A CA 1
ATOM 898 C C . GLN A 1 109 ? 5.922 -0.102 12.514 1.00 96.06 109 GLN A C 1
ATOM 900 O O . GLN A 1 109 ? 5.457 -1.139 12.974 1.00 96.06 109 GLN A O 1
ATOM 905 N N . ILE A 1 110 ? 6.419 -0.028 11.279 1.00 97.00 110 ILE A N 1
ATOM 906 C CA . ILE A 1 110 ? 6.493 -1.182 10.374 1.00 97.00 110 ILE A CA 1
ATOM 907 C C . ILE A 1 110 ? 7.348 -2.291 10.989 1.00 97.00 110 ILE A C 1
ATOM 909 O O . ILE A 1 110 ? 6.900 -3.434 11.031 1.00 97.00 110 ILE A O 1
ATOM 913 N N . GLN A 1 111 ? 8.516 -1.961 11.547 1.00 96.44 111 GLN A N 1
ATOM 914 C CA . GLN A 1 111 ? 9.335 -2.935 12.276 1.00 96.44 111 GLN A CA 1
ATOM 915 C C . GLN A 1 111 ? 8.590 -3.520 13.482 1.00 96.44 111 GLN A C 1
ATOM 917 O O . GLN A 1 111 ? 8.564 -4.735 13.664 1.00 96.44 111 GLN A O 1
ATOM 922 N N . SER A 1 112 ? 7.912 -2.669 14.256 1.00 96.88 112 SER A N 1
ATOM 923 C CA . SER A 1 112 ? 7.148 -3.092 15.440 1.00 96.88 112 SER A CA 1
ATOM 924 C C . SER A 1 112 ? 5.974 -4.020 15.092 1.00 96.88 112 SER A C 1
ATOM 926 O O . SER A 1 112 ? 5.593 -4.872 15.891 1.00 96.88 112 SER A O 1
ATOM 928 N N . TYR A 1 113 ? 5.397 -3.876 13.896 1.00 96.69 113 TYR A N 1
ATOM 929 C CA . TYR A 1 113 ? 4.276 -4.685 13.411 1.00 96.69 113 TYR A CA 1
ATOM 930 C C . TYR A 1 113 ? 4.670 -5.726 12.362 1.00 96.69 113 TYR A C 1
ATOM 932 O O . TYR A 1 113 ? 3.776 -6.312 11.745 1.00 96.69 113 TYR A O 1
ATOM 940 N N . LYS A 1 114 ? 5.969 -5.999 12.184 1.00 95.88 114 LYS A N 1
ATOM 941 C CA . LYS A 1 114 ? 6.496 -6.907 11.156 1.00 95.88 114 LYS A CA 1
ATOM 942 C C . LYS A 1 114 ? 5.711 -8.220 11.084 1.00 95.88 114 LYS A C 1
ATOM 944 O O . LYS A 1 114 ? 5.161 -8.538 10.037 1.00 95.88 114 LYS A O 1
ATOM 949 N N . HIS A 1 115 ? 5.561 -8.915 12.210 1.00 95.31 115 HIS A N 1
ATOM 950 C CA . HIS A 1 115 ? 4.868 -10.206 12.254 1.00 95.31 115 HIS A CA 1
ATOM 951 C C . HIS A 1 115 ? 3.388 -10.125 11.864 1.00 95.31 115 HIS A C 1
ATOM 953 O O . HIS A 1 115 ? 2.876 -11.023 11.204 1.00 95.31 115 HIS A O 1
ATOM 959 N N . LYS A 1 116 ? 2.688 -9.038 12.218 1.00 95.94 116 LYS A N 1
ATOM 960 C CA . LYS A 1 116 ? 1.286 -8.845 11.806 1.00 95.94 116 LYS A CA 1
ATOM 961 C C . LYS A 1 116 ? 1.181 -8.605 10.300 1.00 95.94 116 LYS A C 1
ATOM 963 O O . LYS A 1 116 ? 0.257 -9.102 9.667 1.00 95.94 116 LYS A O 1
ATOM 968 N N . LEU A 1 117 ? 2.127 -7.860 9.730 1.00 95.88 117 LEU A N 1
ATOM 969 C CA . LEU A 1 117 ? 2.187 -7.572 8.296 1.00 95.88 117 LEU A CA 1
ATOM 970 C C . LEU A 1 117 ? 2.540 -8.823 7.476 1.00 95.88 117 LEU A C 1
ATOM 972 O O . LEU A 1 117 ? 1.921 -9.067 6.444 1.00 95.88 117 LEU A O 1
ATOM 976 N N . GLU A 1 118 ? 3.480 -9.639 7.956 1.00 94.44 118 GLU A N 1
ATOM 977 C CA . GLU A 1 118 ? 3.803 -10.946 7.366 1.00 94.44 118 GLU A CA 1
ATOM 978 C C . GLU A 1 118 ? 2.610 -11.901 7.446 1.00 94.44 118 GLU A C 1
ATOM 980 O O . GLU A 1 118 ? 2.266 -12.547 6.459 1.00 94.44 118 GLU A O 1
ATOM 985 N N . HIS A 1 119 ? 1.922 -11.931 8.591 1.00 94.31 119 HIS A N 1
ATOM 986 C CA . HIS A 1 119 ? 0.720 -12.738 8.761 1.00 94.31 119 HIS A CA 1
ATOM 987 C C . HIS A 1 119 ? -0.376 -12.353 7.762 1.00 94.31 119 HIS A C 1
ATOM 989 O O . HIS A 1 119 ? -0.998 -13.251 7.204 1.00 94.31 119 HIS A O 1
ATOM 995 N N . ILE A 1 120 ? -0.587 -11.052 7.502 1.00 94.75 120 ILE A N 1
ATOM 996 C CA . ILE A 1 120 ? -1.543 -10.566 6.490 1.00 94.75 120 ILE A CA 1
ATOM 997 C C . ILE A 1 120 ? -1.214 -11.132 5.104 1.00 94.75 120 ILE A C 1
ATOM 999 O O . ILE A 1 120 ? -2.118 -11.602 4.420 1.00 94.75 120 ILE A O 1
ATOM 1003 N N . LEU A 1 121 ? 0.062 -11.128 4.703 1.00 93.62 121 LEU A N 1
ATOM 1004 C CA . LEU A 1 121 ? 0.497 -11.667 3.408 1.00 93.62 121 LEU A CA 1
ATOM 1005 C C . LEU A 1 121 ? 0.296 -13.183 3.279 1.00 93.62 121 LEU A C 1
ATOM 1007 O O . LEU A 1 121 ? 0.131 -13.674 2.167 1.00 93.62 121 LEU A O 1
ATOM 1011 N N . ALA A 1 122 ? 0.300 -13.911 4.394 1.00 93.38 122 ALA A N 1
ATOM 1012 C CA . ALA A 1 122 ? 0.119 -15.360 4.414 1.00 93.38 122 ALA A CA 1
ATOM 1013 C C . ALA A 1 122 ? -1.357 -15.807 4.371 1.00 93.38 122 ALA A C 1
ATOM 1015 O O . ALA A 1 122 ? -1.628 -17.005 4.298 1.00 93.38 122 ALA A O 1
ATOM 1016 N N . GLN A 1 123 ? -2.322 -14.883 4.447 1.00 94.88 123 GLN A N 1
ATOM 1017 C CA . GLN A 1 123 ? -3.739 -15.247 4.500 1.00 94.88 123 GLN A CA 1
ATOM 1018 C C . GLN A 1 123 ? -4.342 -15.526 3.122 1.00 94.88 123 GLN A C 1
ATOM 1020 O O . GLN A 1 123 ? -4.047 -14.852 2.138 1.00 94.88 123 GLN A O 1
ATOM 1025 N N . LYS A 1 124 ? -5.316 -16.444 3.082 1.00 94.94 124 LYS A N 1
ATOM 1026 C CA . LYS A 1 124 ? -6.036 -16.823 1.853 1.00 94.94 124 LYS A CA 1
ATOM 1027 C C . LYS A 1 124 ? -6.772 -15.663 1.185 1.00 94.94 124 LYS A C 1
ATOM 1029 O O . LYS A 1 124 ? -6.877 -15.629 -0.035 1.00 94.94 124 LYS A O 1
ATOM 1034 N N . TYR A 1 125 ? -7.253 -14.677 1.948 1.00 95.81 125 TYR A N 1
ATOM 1035 C CA . TYR A 1 125 ? -7.938 -13.521 1.360 1.00 95.81 125 TYR A CA 1
ATOM 1036 C C . TYR A 1 125 ? -7.040 -12.697 0.426 1.00 95.81 125 TYR A C 1
ATOM 1038 O O . TYR A 1 125 ? -7.563 -11.955 -0.402 1.00 95.81 125 TYR A O 1
ATOM 1046 N N . VAL A 1 126 ? -5.708 -12.823 0.519 1.00 94.69 126 VAL A N 1
ATOM 1047 C CA . VAL A 1 126 ? -4.759 -12.165 -0.395 1.00 94.69 126 VAL A CA 1
ATOM 1048 C C . VAL A 1 126 ? -4.938 -12.673 -1.825 1.00 94.69 126 VAL A C 1
ATOM 1050 O O . VAL A 1 126 ? -4.649 -11.946 -2.771 1.00 94.69 126 VAL A O 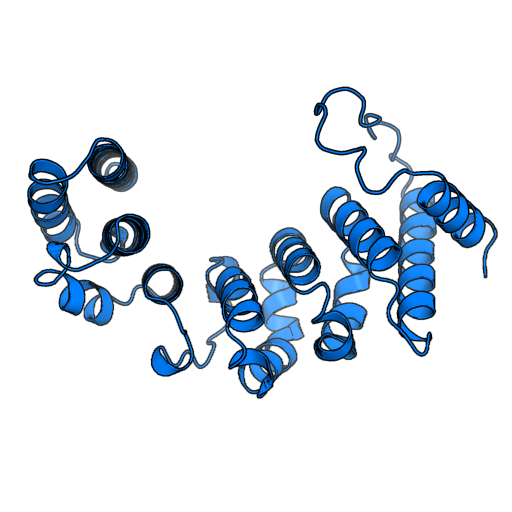1
ATOM 1053 N N . GLU A 1 127 ? -5.456 -13.887 -2.015 1.00 94.25 127 GLU A N 1
ATOM 1054 C CA . GLU A 1 127 ? -5.708 -14.456 -3.341 1.00 94.25 127 GLU A CA 1
ATOM 1055 C C . GLU A 1 127 ? -6.877 -13.775 -4.068 1.00 94.25 127 GLU A C 1
ATOM 1057 O O . GLU A 1 127 ? -6.929 -13.808 -5.302 1.00 94.25 127 GLU A O 1
ATOM 1062 N N . LEU A 1 128 ? -7.784 -13.117 -3.332 1.00 96.31 128 LEU A N 1
ATOM 1063 C CA . LEU A 1 128 ? -8.919 -12.397 -3.906 1.00 96.31 128 LEU A CA 1
ATOM 1064 C C . LEU A 1 128 ? -8.418 -11.185 -4.709 1.00 96.31 128 LEU A C 1
ATOM 1066 O O . LEU A 1 128 ? -7.768 -10.315 -4.127 1.00 96.31 128 LEU A O 1
ATOM 1070 N N . PRO A 1 129 ? -8.759 -11.046 -6.009 1.00 95.69 129 PRO A N 1
ATOM 1071 C CA . PRO A 1 129 ? -8.154 -10.034 -6.879 1.00 95.69 129 PRO A CA 1
ATOM 1072 C C . PRO A 1 129 ? -8.240 -8.604 -6.339 1.00 95.69 129 PRO A C 1
ATOM 1074 O O . PRO A 1 129 ? -7.252 -7.877 -6.361 1.00 95.69 129 PRO A O 1
ATOM 1077 N N . TYR A 1 130 ? -9.403 -8.205 -5.814 1.00 96.44 130 TYR A N 1
ATOM 1078 C CA . TYR A 1 130 ? -9.597 -6.864 -5.257 1.00 96.44 130 TYR A CA 1
ATOM 1079 C C . TYR A 1 130 ? -8.728 -6.610 -4.018 1.00 96.44 130 TYR A C 1
ATOM 1081 O O . TYR A 1 130 ? -8.108 -5.555 -3.902 1.00 96.44 130 TYR A O 1
ATOM 1089 N N . ILE A 1 131 ? -8.648 -7.588 -3.113 1.00 97.69 131 ILE A N 1
ATOM 1090 C CA . ILE A 1 131 ? -7.843 -7.497 -1.891 1.00 97.69 131 ILE A CA 1
ATOM 1091 C C . ILE A 1 131 ? -6.351 -7.485 -2.237 1.00 97.69 131 ILE A C 1
ATOM 1093 O O . ILE A 1 131 ? -5.612 -6.649 -1.719 1.00 97.69 131 ILE A O 1
ATOM 1097 N N . ASN A 1 132 ? -5.931 -8.348 -3.165 1.00 96.81 132 ASN A N 1
ATOM 1098 C CA . ASN A 1 132 ? -4.561 -8.459 -3.661 1.00 96.81 132 ASN A CA 1
ATOM 1099 C C . ASN A 1 132 ? -3.999 -7.102 -4.105 1.00 96.81 132 ASN A C 1
ATOM 1101 O O . ASN A 1 132 ? -2.947 -6.679 -3.629 1.00 96.81 132 ASN A O 1
ATOM 1105 N N . ILE A 1 133 ? -4.745 -6.391 -4.957 1.00 96.44 133 ILE A N 1
ATOM 1106 C CA . ILE A 1 133 ? -4.364 -5.072 -5.486 1.00 96.44 133 ILE A CA 1
ATOM 1107 C C . ILE A 1 133 ? -4.053 -4.103 -4.348 1.00 96.44 133 ILE A C 1
ATOM 1109 O O . ILE A 1 133 ? -3.000 -3.471 -4.335 1.00 96.44 133 ILE A O 1
ATOM 1113 N N . TRP A 1 134 ? -4.956 -3.991 -3.372 1.00 97.75 134 TRP A N 1
ATOM 1114 C CA . TRP A 1 134 ? -4.790 -3.040 -2.277 1.00 97.75 134 TRP A CA 1
ATOM 1115 C C . TRP A 1 134 ? -3.681 -3.462 -1.315 1.00 97.75 134 TRP A C 1
ATOM 1117 O O . TRP A 1 134 ? -2.892 -2.622 -0.888 1.00 97.75 134 TRP A O 1
ATOM 1127 N N . ILE A 1 135 ? -3.553 -4.752 -1.016 1.00 96.38 135 ILE A N 1
ATOM 1128 C CA . ILE A 1 135 ? -2.462 -5.254 -0.178 1.00 96.38 135 ILE A CA 1
ATOM 1129 C C . ILE A 1 135 ? -1.104 -4.955 -0.823 1.00 96.38 135 ILE A C 1
ATOM 1131 O O . ILE A 1 135 ? -0.231 -4.383 -0.172 1.00 96.38 135 ILE A O 1
ATOM 1135 N N . PHE A 1 136 ? -0.916 -5.239 -2.110 1.00 96.00 136 PHE A N 1
ATOM 1136 C CA . PHE A 1 136 ? 0.357 -4.934 -2.769 1.00 96.00 136 PHE A CA 1
ATOM 1137 C C . PHE A 1 136 ? 0.556 -3.434 -3.027 1.00 96.00 136 PHE A C 1
ATOM 1139 O O . PHE A 1 136 ? 1.691 -2.956 -2.998 1.00 96.00 136 PHE A O 1
ATOM 1146 N N . HIS A 1 137 ? -0.523 -2.652 -3.124 1.00 96.06 137 HIS A N 1
ATOM 1147 C CA . HIS A 1 137 ? -0.450 -1.190 -3.083 1.00 96.06 137 HIS A CA 1
ATOM 1148 C C . HIS A 1 137 ? 0.058 -0.647 -1.732 1.00 96.06 137 HIS A C 1
ATOM 1150 O O . HIS A 1 137 ? 0.710 0.400 -1.696 1.00 96.06 137 HIS A O 1
ATOM 1156 N N . LEU A 1 138 ? -0.218 -1.323 -0.611 1.00 95.88 138 LEU A N 1
ATOM 1157 C CA . LEU A 1 138 ? 0.407 -0.997 0.676 1.00 95.88 138 LEU A CA 1
ATOM 1158 C C . LEU A 1 138 ? 1.901 -1.316 0.627 1.00 95.88 138 LEU A C 1
ATOM 1160 O O . LEU A 1 138 ? 2.742 -0.479 0.955 1.00 95.88 138 LEU A O 1
ATOM 1164 N N . PHE A 1 139 ? 2.232 -2.528 0.190 1.00 94.50 139 PHE A N 1
ATOM 1165 C CA . PHE A 1 139 ? 3.595 -3.016 0.284 1.00 94.50 139 PHE A CA 1
ATOM 1166 C C . PHE A 1 139 ? 4.555 -2.352 -0.705 1.00 94.50 139 PHE A C 1
ATOM 1168 O O . PHE A 1 139 ? 5.719 -2.223 -0.366 1.00 94.50 139 PHE A O 1
ATOM 1175 N N . GLN A 1 140 ? 4.136 -1.806 -1.843 1.00 93.19 140 GLN A N 1
ATOM 1176 C CA . GLN A 1 140 ? 5.060 -1.077 -2.735 1.00 93.19 140 GLN A CA 1
ATOM 1177 C C . GLN A 1 140 ? 5.678 0.200 -2.115 1.00 93.19 140 GLN A C 1
ATOM 1179 O O . GLN A 1 140 ? 6.606 0.778 -2.680 1.00 93.19 140 GLN A O 1
ATOM 1184 N N . ASN A 1 141 ? 5.184 0.662 -0.962 1.00 93.75 141 ASN A N 1
ATOM 1185 C CA . ASN A 1 141 ? 5.705 1.837 -0.271 1.00 93.75 141 ASN A CA 1
ATOM 1186 C C . ASN A 1 141 ? 7.137 1.604 0.257 1.00 93.75 141 ASN A C 1
ATOM 1188 O O . ASN A 1 141 ? 7.405 0.626 0.957 1.00 93.75 141 ASN A O 1
ATOM 1192 N N . GLY A 1 142 ? 8.048 2.540 -0.033 1.00 93.00 142 GLY A N 1
ATOM 1193 C CA . GLY A 1 142 ? 9.468 2.457 0.336 1.00 93.00 142 GLY A CA 1
ATOM 1194 C C . GLY A 1 142 ? 9.733 2.313 1.837 1.00 93.00 142 GLY A C 1
ATOM 1195 O O . GLY A 1 142 ? 10.717 1.687 2.214 1.00 93.00 142 GLY A O 1
ATOM 1196 N N . LYS A 1 143 ? 8.819 2.770 2.708 1.00 94.94 143 LYS A N 1
ATOM 1197 C CA . LYS A 1 143 ? 8.939 2.594 4.172 1.00 94.94 143 LYS A CA 1
ATOM 1198 C C . LYS A 1 143 ? 9.042 1.119 4.594 1.00 94.94 143 LYS A C 1
ATOM 1200 O O . LYS A 1 143 ? 9.587 0.801 5.652 1.00 94.94 143 LYS A O 1
ATOM 1205 N N . PHE A 1 144 ? 8.520 0.202 3.777 1.00 95.06 144 PHE A N 1
ATOM 1206 C CA . PHE A 1 144 ? 8.607 -1.237 4.024 1.00 95.06 144 PHE A CA 1
ATOM 1207 C C . PHE A 1 144 ? 9.990 -1.830 3.727 1.00 95.06 144 PHE A C 1
ATOM 1209 O O . PHE A 1 144 ? 10.207 -2.992 4.054 1.00 95.06 144 PHE A O 1
ATOM 1216 N N . ASN A 1 145 ? 10.942 -1.055 3.194 1.00 93.50 145 ASN A N 1
ATOM 1217 C CA . ASN A 1 145 ? 12.345 -1.478 3.073 1.00 93.50 145 ASN A CA 1
ATOM 1218 C C . ASN A 1 145 ? 13.009 -1.699 4.439 1.00 93.50 145 ASN A C 1
ATOM 1220 O O . ASN A 1 145 ? 13.985 -2.436 4.534 1.00 93.50 145 ASN A O 1
ATOM 1224 N N . SER A 1 146 ? 12.436 -1.126 5.502 1.00 92.50 146 SER A N 1
ATOM 1225 C CA . SER A 1 146 ? 12.850 -1.349 6.891 1.00 92.50 146 SER A CA 1
ATOM 1226 C C . SER A 1 146 ? 12.645 -2.788 7.392 1.00 92.50 146 SER A C 1
ATOM 1228 O O . SER A 1 146 ? 13.152 -3.128 8.462 1.00 92.50 146 SER A O 1
ATOM 1230 N N . ILE A 1 147 ? 11.914 -3.633 6.651 1.00 92.25 147 ILE A N 1
ATOM 1231 C CA . ILE A 1 147 ? 11.695 -5.049 6.967 1.00 92.25 147 ILE A CA 1
ATOM 1232 C C . ILE A 1 147 ? 11.901 -5.939 5.734 1.00 92.25 147 ILE A C 1
ATOM 1234 O O . ILE A 1 147 ? 11.580 -5.573 4.603 1.00 92.25 147 ILE A O 1
ATOM 1238 N N . ASN A 1 148 ? 12.384 -7.165 5.947 1.00 87.81 148 ASN A N 1
ATOM 1239 C CA . ASN A 1 148 ? 12.453 -8.150 4.873 1.00 87.81 148 ASN A CA 1
ATOM 1240 C C . ASN A 1 148 ? 11.148 -8.950 4.782 1.00 87.81 148 ASN A C 1
ATOM 1242 O O . ASN A 1 148 ? 10.973 -9.929 5.498 1.00 87.81 148 ASN A O 1
ATOM 1246 N N . LEU A 1 149 ? 10.235 -8.514 3.915 1.00 81.81 149 LEU A N 1
ATOM 1247 C CA . LEU A 1 149 ? 9.007 -9.257 3.622 1.00 81.81 149 LEU A CA 1
ATOM 1248 C C . LEU A 1 149 ? 9.293 -10.452 2.698 1.00 81.81 149 LEU A C 1
ATOM 1250 O O . LEU A 1 149 ? 10.006 -10.251 1.704 1.00 81.81 149 LEU A O 1
ATOM 1254 N N . PRO A 1 150 ? 8.697 -11.633 2.958 1.00 74.06 150 PRO A N 1
ATOM 1255 C CA . PRO A 1 150 ? 8.759 -12.790 2.069 1.00 74.06 150 PRO A CA 1
ATOM 1256 C C . PRO A 1 150 ? 7.897 -12.507 0.835 1.00 74.06 150 PRO A C 1
ATOM 1258 O O . PRO A 1 150 ? 6.711 -12.825 0.787 1.00 74.06 150 PRO A O 1
ATOM 1261 N N . LEU A 1 151 ? 8.465 -11.806 -0.144 1.00 70.44 151 LEU A N 1
ATOM 1262 C CA . LEU A 1 151 ? 7.747 -11.480 -1.363 1.00 70.44 151 LEU A CA 1
ATOM 1263 C C . LEU A 1 151 ? 7.844 -12.651 -2.336 1.00 70.44 151 LEU A C 1
ATOM 1265 O O . LEU A 1 151 ? 8.909 -12.914 -2.881 1.00 70.44 151 LEU A O 1
ATOM 1269 N N . ASN A 1 152 ? 6.713 -13.298 -2.585 1.00 84.12 152 ASN A N 1
ATOM 1270 C CA . ASN A 1 152 ? 6.558 -14.205 -3.710 1.00 84.12 152 ASN A CA 1
ATOM 1271 C C . ASN A 1 152 ? 5.827 -13.463 -4.842 1.00 84.12 152 ASN A C 1
ATOM 1273 O O . ASN A 1 152 ? 4.649 -13.134 -4.687 1.00 84.12 152 ASN A O 1
ATOM 1277 N N . TYR A 1 153 ? 6.488 -13.194 -5.973 1.00 87.25 153 TYR A N 1
ATOM 1278 C CA . TYR A 1 153 ? 5.838 -12.532 -7.114 1.00 87.25 153 TYR A CA 1
ATOM 1279 C C . TYR A 1 153 ? 4.650 -13.324 -7.672 1.00 87.25 153 TYR A C 1
ATOM 1281 O O . TYR A 1 153 ? 3.757 -12.712 -8.255 1.00 87.25 153 TYR A O 1
ATOM 1289 N N . ASP A 1 154 ? 4.575 -14.638 -7.458 1.00 88.00 154 ASP A N 1
ATOM 1290 C CA . ASP A 1 154 ? 3.430 -15.456 -7.885 1.00 88.00 154 ASP A CA 1
ATOM 1291 C C . ASP A 1 154 ? 2.162 -15.150 -7.084 1.00 88.00 154 ASP A C 1
ATOM 1293 O O . ASP A 1 154 ? 1.043 -15.299 -7.579 1.00 88.00 154 ASP A O 1
ATOM 1297 N N . SER A 1 155 ? 2.324 -14.649 -5.855 1.00 88.94 155 SER A N 1
ATOM 1298 C CA . SER A 1 155 ? 1.200 -14.182 -5.037 1.00 88.94 155 SER A CA 1
ATOM 1299 C C . SER A 1 155 ? 0.615 -12.855 -5.533 1.00 88.94 155 SER A C 1
ATOM 1301 O O . SER A 1 155 ? -0.533 -12.534 -5.222 1.00 88.94 155 SER A O 1
ATOM 1303 N N . VAL A 1 156 ? 1.358 -12.091 -6.338 1.00 93.44 156 VAL A N 1
ATOM 1304 C CA . VAL A 1 156 ? 0.917 -10.806 -6.890 1.00 93.44 156 VAL A CA 1
ATOM 1305 C C . VAL A 1 156 ? 0.180 -11.050 -8.205 1.00 93.44 156 VAL A C 1
ATOM 1307 O O . VAL A 1 156 ? 0.740 -11.601 -9.151 1.00 93.44 156 VAL A O 1
ATOM 1310 N N . LYS A 1 157 ? -1.086 -10.637 -8.300 1.00 92.56 157 LYS A N 1
ATOM 1311 C CA . LYS A 1 157 ? -1.930 -11.022 -9.443 1.00 92.56 157 LYS A CA 1
ATOM 1312 C C . LYS A 1 157 ? -1.692 -10.208 -10.712 1.00 92.56 157 LYS A C 1
ATOM 1314 O O . LYS A 1 157 ? -1.907 -10.747 -11.792 1.00 92.56 157 LYS A O 1
ATOM 1319 N N . ARG A 1 158 ? -1.271 -8.941 -10.623 1.00 94.38 158 ARG A N 1
ATOM 1320 C CA . ARG A 1 158 ? -1.080 -8.095 -11.816 1.00 94.38 158 ARG A CA 1
ATOM 1321 C C . ARG A 1 158 ? 0.357 -7.622 -11.975 1.00 94.38 158 ARG A C 1
ATOM 1323 O O . ARG A 1 158 ? 1.100 -7.475 -11.005 1.00 94.38 158 ARG A O 1
ATOM 1330 N N . ILE A 1 159 ? 0.722 -7.373 -13.229 1.00 94.81 159 ILE A N 1
ATOM 1331 C CA . ILE A 1 159 ? 2.075 -6.989 -13.637 1.00 94.81 159 ILE A CA 1
ATOM 1332 C C . ILE A 1 159 ? 2.443 -5.627 -13.058 1.00 94.81 159 ILE A C 1
ATOM 1334 O O . ILE A 1 159 ? 3.546 -5.475 -12.539 1.00 94.81 159 ILE A O 1
ATOM 1338 N N . ARG A 1 160 ? 1.515 -4.664 -13.053 1.00 95.00 160 ARG A N 1
ATOM 1339 C CA . ARG A 1 160 ? 1.719 -3.366 -12.404 1.00 95.00 160 ARG A CA 1
ATOM 1340 C C . ARG A 1 160 ? 2.222 -3.481 -10.964 1.00 95.00 160 ARG A C 1
ATOM 1342 O O . ARG A 1 160 ? 3.241 -2.879 -10.631 1.00 95.00 160 ARG A O 1
ATOM 1349 N N . GLU A 1 161 ? 1.531 -4.227 -10.108 1.00 94.88 161 GLU A N 1
ATOM 1350 C CA . GLU A 1 161 ? 1.941 -4.400 -8.714 1.00 94.88 161 GLU A CA 1
ATOM 1351 C C . GLU A 1 161 ? 3.275 -5.157 -8.620 1.00 94.88 161 GLU A C 1
ATOM 1353 O O . GLU A 1 161 ? 4.126 -4.756 -7.828 1.00 94.88 161 GLU A O 1
ATOM 1358 N N . LYS A 1 162 ? 3.524 -6.171 -9.468 1.00 95.06 162 LYS A N 1
ATOM 1359 C CA . LYS A 1 162 ? 4.834 -6.853 -9.526 1.00 95.06 162 LYS A CA 1
ATOM 1360 C C . LYS A 1 162 ? 5.966 -5.879 -9.858 1.00 95.06 162 LYS A C 1
ATOM 1362 O O . LYS A 1 162 ? 6.963 -5.856 -9.144 1.00 95.06 162 LYS A O 1
ATOM 1367 N N . ALA A 1 163 ? 5.780 -5.026 -10.864 1.00 95.50 163 ALA A N 1
ATOM 1368 C CA . ALA A 1 163 ? 6.772 -4.046 -11.291 1.00 95.50 163 ALA A CA 1
ATOM 1369 C C . ALA A 1 163 ? 7.091 -3.029 -10.188 1.00 95.50 163 ALA A C 1
ATOM 1371 O O . ALA A 1 163 ? 8.255 -2.746 -9.908 1.00 95.50 163 ALA A O 1
ATOM 1372 N N . LEU A 1 164 ? 6.069 -2.509 -9.506 1.00 94.88 164 LEU A N 1
ATOM 1373 C CA . LEU A 1 164 ? 6.260 -1.545 -8.417 1.00 94.88 164 LEU A CA 1
ATOM 1374 C C . LEU A 1 164 ? 6.919 -2.189 -7.187 1.00 94.88 164 LEU A C 1
ATOM 1376 O O . LEU A 1 164 ? 7.730 -1.554 -6.507 1.00 94.88 164 LEU A O 1
ATOM 1380 N N . MET A 1 165 ? 6.637 -3.467 -6.940 1.00 94.19 165 MET A N 1
ATOM 1381 C CA . MET A 1 165 ? 7.301 -4.257 -5.908 1.00 94.19 165 MET A CA 1
ATOM 1382 C C . MET A 1 165 ? 8.767 -4.563 -6.246 1.00 94.19 165 MET A C 1
ATOM 1384 O O . MET A 1 165 ? 9.626 -4.386 -5.376 1.00 94.19 165 MET A O 1
ATOM 1388 N N . ALA A 1 166 ? 9.057 -4.950 -7.493 1.00 93.75 166 ALA A N 1
ATOM 1389 C CA . ALA A 1 166 ? 10.412 -5.154 -8.008 1.00 93.75 166 ALA A CA 1
ATOM 1390 C C . ALA A 1 166 ? 11.233 -3.868 -7.905 1.00 93.75 166 ALA A C 1
ATOM 1392 O O . ALA A 1 166 ? 12.344 -3.875 -7.372 1.00 93.75 166 ALA A O 1
ATOM 1393 N N . ARG A 1 167 ? 10.628 -2.733 -8.278 1.00 94.38 167 ARG A N 1
ATOM 1394 C CA . ARG A 1 167 ? 11.229 -1.408 -8.116 1.00 94.38 167 ARG A CA 1
ATOM 1395 C C . ARG A 1 167 ? 11.615 -1.123 -6.668 1.00 94.38 167 ARG A C 1
ATOM 1397 O O . ARG A 1 167 ? 12.744 -0.729 -6.399 1.00 94.38 167 ARG A O 1
ATOM 1404 N N . ARG A 1 168 ? 10.687 -1.330 -5.729 1.00 92.94 168 ARG A N 1
ATOM 1405 C CA . ARG A 1 168 ? 10.935 -1.114 -4.294 1.00 92.94 168 ARG A CA 1
ATOM 1406 C C . ARG A 1 168 ? 12.101 -1.972 -3.786 1.00 92.94 168 ARG A C 1
ATOM 1408 O O . ARG A 1 168 ? 12.884 -1.500 -2.967 1.00 92.94 168 ARG A O 1
ATOM 1415 N N . LYS A 1 169 ? 12.192 -3.223 -4.248 1.00 91.31 169 LYS A N 1
ATOM 1416 C CA . LYS A 1 169 ? 13.216 -4.195 -3.834 1.00 91.31 169 LYS A CA 1
ATOM 1417 C C . LYS A 1 169 ? 14.558 -4.043 -4.558 1.00 91.31 169 LYS A C 1
ATOM 1419 O O . LYS A 1 169 ? 15.517 -4.668 -4.121 1.00 91.31 169 LYS A O 1
ATOM 1424 N N . GLY A 1 170 ? 14.640 -3.235 -5.614 1.00 92.38 170 GLY A N 1
ATOM 1425 C CA . GLY A 1 170 ? 15.843 -3.154 -6.444 1.00 92.38 170 GLY A CA 1
ATOM 1426 C C . GLY A 1 170 ? 16.072 -4.411 -7.291 1.00 92.38 170 GLY A C 1
ATOM 1427 O O . GLY A 1 170 ? 17.214 -4.753 -7.585 1.00 92.38 170 GLY A O 1
ATOM 1428 N N . ASP A 1 171 ? 15.007 -5.132 -7.648 1.00 93.12 171 ASP A N 1
ATOM 1429 C CA . ASP A 1 171 ? 15.104 -6.403 -8.366 1.00 93.12 171 ASP A CA 1
ATOM 1430 C C . ASP A 1 171 ? 15.346 -6.178 -9.863 1.00 93.12 171 ASP A C 1
ATOM 1432 O O . ASP A 1 171 ? 14.423 -6.000 -10.661 1.00 93.12 171 ASP A O 1
ATOM 1436 N N . THR A 1 172 ? 16.623 -6.156 -10.238 1.00 94.75 172 THR A N 1
ATOM 1437 C CA . THR A 1 172 ? 17.041 -5.973 -11.632 1.00 94.75 172 THR A CA 1
ATOM 1438 C C . THR A 1 172 ? 16.727 -7.180 -12.508 1.00 94.75 172 THR A C 1
ATOM 1440 O O . THR A 1 172 ? 16.498 -6.999 -13.701 1.00 94.75 172 THR A O 1
ATOM 1443 N N . THR A 1 173 ? 16.688 -8.388 -11.940 1.00 93.50 173 THR A N 1
ATOM 1444 C CA . THR A 1 173 ? 16.446 -9.627 -12.692 1.00 93.50 173 THR A CA 1
ATOM 1445 C C . THR A 1 173 ? 15.024 -9.631 -13.220 1.00 93.50 173 THR A C 1
ATOM 1447 O O . THR A 1 173 ? 14.827 -9.727 -14.430 1.00 93.50 173 THR A O 1
ATOM 1450 N N . TRP A 1 174 ? 14.051 -9.381 -12.337 1.00 93.62 174 TRP A N 1
ATOM 1451 C CA . TRP A 1 174 ? 12.644 -9.306 -12.723 1.00 93.62 174 TRP A CA 1
ATOM 1452 C C . TRP A 1 174 ? 12.407 -8.242 -13.801 1.00 93.62 174 TRP A C 1
ATOM 1454 O O . TRP A 1 174 ? 11.704 -8.478 -14.774 1.00 93.62 174 TRP A O 1
ATOM 1464 N N . VAL A 1 175 ? 13.027 -7.063 -13.677 1.00 93.62 175 VAL A N 1
ATOM 1465 C CA . VAL A 1 175 ? 12.860 -5.986 -14.670 1.00 93.62 175 VAL A CA 1
ATOM 1466 C C . VAL A 1 175 ? 13.474 -6.355 -16.026 1.00 93.62 175 VAL A C 1
ATOM 1468 O O . VAL A 1 175 ? 12.909 -6.004 -17.064 1.00 93.62 175 VAL A O 1
ATOM 1471 N N . LYS A 1 176 ? 14.602 -7.076 -16.039 1.00 92.94 176 LYS A N 1
ATOM 1472 C CA . LYS A 1 176 ? 15.274 -7.507 -17.275 1.00 92.94 176 LYS A CA 1
ATOM 1473 C C . LYS A 1 176 ? 14.454 -8.514 -18.078 1.00 92.94 176 LYS A C 1
ATOM 1475 O O . LYS A 1 176 ? 14.463 -8.433 -19.303 1.00 92.94 176 LYS A O 1
ATOM 1480 N N . GLU A 1 177 ? 13.705 -9.390 -17.412 1.00 92.44 177 GLU A N 1
ATOM 1481 C CA . GLU A 1 177 ? 12.837 -10.383 -18.066 1.00 92.44 177 GLU A CA 1
ATOM 1482 C C . GLU A 1 177 ? 11.752 -9.748 -18.951 1.00 92.44 177 GLU A C 1
ATOM 1484 O O . GLU A 1 177 ? 11.336 -10.343 -19.940 1.00 92.44 177 GLU A O 1
ATOM 1489 N N . TYR A 1 178 ? 11.325 -8.517 -18.647 1.00 89.88 178 TYR A N 1
ATOM 1490 C CA . TYR A 1 178 ? 10.274 -7.820 -19.398 1.00 89.88 178 TYR A CA 1
ATOM 1491 C C . TYR A 1 178 ? 10.803 -6.887 -20.500 1.00 89.88 178 TYR A C 1
ATOM 1493 O O . TYR A 1 178 ? 10.006 -6.188 -21.136 1.00 89.88 178 TYR A O 1
ATOM 1501 N N . LYS A 1 179 ? 12.121 -6.844 -20.754 1.00 85.88 179 LYS A N 1
ATOM 1502 C CA . LYS A 1 179 ? 12.700 -5.944 -21.773 1.00 85.88 179 LYS A CA 1
ATOM 1503 C C . LYS A 1 179 ? 12.202 -6.253 -23.181 1.00 85.88 179 LYS A C 1
ATOM 1505 O O . LYS A 1 179 ? 11.914 -5.314 -23.924 1.00 85.88 179 LYS A O 1
ATOM 1510 N N . ASP A 1 180 ? 12.041 -7.536 -23.491 1.00 84.38 180 ASP A N 1
ATOM 1511 C CA . ASP A 1 180 ? 11.688 -8.014 -24.831 1.00 84.38 180 ASP A CA 1
ATOM 1512 C C . ASP A 1 180 ? 10.174 -8.186 -25.033 1.00 84.38 180 ASP A C 1
ATOM 1514 O O . ASP A 1 180 ? 9.698 -8.257 -26.163 1.00 84.38 180 ASP A O 1
ATOM 1518 N N . SER A 1 181 ? 9.391 -8.211 -23.951 1.00 87.75 181 SER A N 1
ATOM 1519 C CA . SER A 1 181 ? 7.940 -8.444 -23.990 1.00 87.75 181 SER A CA 1
ATOM 1520 C C . SER A 1 181 ? 7.108 -7.192 -23.698 1.00 87.75 181 SER A C 1
ATOM 1522 O O . SER A 1 181 ? 5.901 -7.289 -23.473 1.00 87.75 181 SER A O 1
ATOM 1524 N N . LEU A 1 182 ? 7.736 -6.014 -23.669 1.00 88.00 182 LEU A N 1
ATOM 1525 C CA . LEU A 1 182 ? 7.088 -4.764 -23.272 1.00 88.00 182 LEU A CA 1
ATOM 1526 C C . LEU A 1 182 ? 5.913 -4.385 -24.193 1.00 88.00 182 LEU A C 1
ATOM 1528 O O . LEU A 1 182 ? 4.901 -3.872 -23.719 1.00 88.00 182 LEU A O 1
ATOM 1532 N N . ASP A 1 183 ? 6.033 -4.673 -25.491 1.00 86.69 183 ASP A N 1
ATOM 1533 C CA . ASP A 1 183 ? 5.026 -4.343 -26.509 1.00 86.69 183 ASP A CA 1
ATOM 1534 C C . ASP A 1 183 ? 3.761 -5.221 -26.417 1.00 86.69 183 ASP A C 1
ATOM 1536 O O . ASP A 1 183 ? 2.722 -4.871 -26.972 1.00 86.69 183 ASP A O 1
ATOM 1540 N N . VAL A 1 184 ? 3.822 -6.338 -25.681 1.00 90.88 184 VAL A N 1
ATOM 1541 C CA . VAL A 1 184 ? 2.682 -7.245 -25.447 1.00 90.88 184 VAL A CA 1
ATOM 1542 C C . VAL A 1 184 ? 1.866 -6.817 -24.217 1.00 90.88 184 VAL A C 1
ATOM 1544 O O . VAL A 1 184 ? 0.750 -7.289 -23.998 1.00 90.88 184 VAL A O 1
ATOM 1547 N N . LEU A 1 185 ? 2.402 -5.912 -23.394 1.00 92.69 185 LEU A N 1
ATOM 1548 C CA . LEU A 1 185 ? 1.743 -5.456 -22.176 1.00 92.69 185 LEU A CA 1
ATOM 1549 C C . LEU A 1 185 ? 0.663 -4.414 -22.467 1.00 92.69 185 LEU A C 1
ATOM 1551 O O . LEU A 1 185 ? 0.805 -3.547 -23.329 1.00 92.69 185 LEU A O 1
ATOM 1555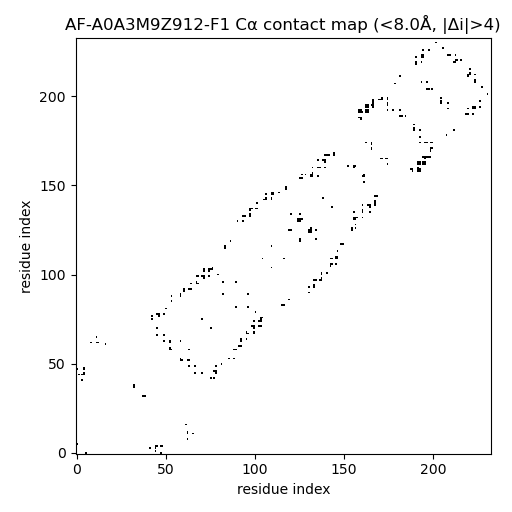 N N . GLY A 1 186 ? -0.393 -4.428 -21.651 1.00 92.44 186 GLY A N 1
ATOM 1556 C CA . GLY A 1 186 ? -1.356 -3.333 -21.632 1.00 92.44 186 GLY A CA 1
ATOM 1557 C C . GLY A 1 186 ? -0.680 -2.001 -21.256 1.00 92.44 186 GLY A C 1
ATOM 1558 O O . GLY A 1 186 ? 0.313 -2.007 -20.520 1.00 92.44 186 GLY A O 1
ATOM 1559 N N . PRO A 1 187 ? -1.224 -0.840 -21.673 1.00 92.94 187 PRO A N 1
ATOM 1560 C CA . PRO A 1 187 ? -0.554 0.454 -21.502 1.00 92.94 187 PRO A CA 1
ATOM 1561 C C . PRO A 1 187 ? -0.137 0.762 -20.057 1.00 92.94 187 PRO A C 1
ATOM 1563 O O . PRO A 1 187 ? 0.947 1.277 -19.807 1.00 92.94 187 PRO A O 1
ATOM 1566 N N . TRP A 1 188 ? -0.969 0.417 -19.072 1.00 93.75 188 TRP A N 1
ATOM 1567 C CA . TRP A 1 188 ? -0.650 0.655 -17.661 1.00 93.75 188 TRP A CA 1
ATOM 1568 C C . TRP A 1 188 ? 0.428 -0.281 -17.107 1.00 93.75 188 TRP A C 1
ATOM 1570 O O . TRP A 1 188 ? 1.234 0.160 -16.287 1.00 93.75 188 TRP A O 1
ATOM 1580 N N . ASP A 1 189 ? 0.465 -1.535 -17.557 1.00 95.06 189 ASP A N 1
ATOM 1581 C CA . ASP A 1 189 ? 1.486 -2.504 -17.150 1.00 95.06 189 ASP A CA 1
ATOM 1582 C C . ASP A 1 189 ? 2.833 -2.162 -17.790 1.00 95.06 189 ASP A C 1
ATOM 1584 O O . ASP A 1 189 ? 3.842 -2.099 -17.087 1.00 95.06 189 ASP A O 1
ATOM 1588 N N . LYS A 1 190 ? 2.833 -1.810 -19.084 1.00 94.81 190 LYS A N 1
ATOM 1589 C CA . LYS A 1 190 ? 3.999 -1.266 -19.794 1.00 94.81 190 LYS A CA 1
ATOM 1590 C C . LYS A 1 190 ? 4.614 -0.094 -19.035 1.00 94.81 190 LYS A C 1
ATOM 1592 O O . LYS A 1 190 ? 5.804 -0.099 -18.735 1.00 94.81 190 LYS A O 1
ATOM 1597 N N . ARG A 1 191 ? 3.796 0.892 -18.666 1.00 94.88 191 ARG A N 1
ATOM 1598 C CA . ARG A 1 191 ? 4.241 2.076 -17.914 1.00 94.88 191 ARG A CA 1
ATOM 1599 C C . ARG A 1 191 ? 4.790 1.728 -16.534 1.00 94.88 191 ARG A C 1
ATOM 1601 O O . ARG A 1 191 ? 5.757 2.343 -16.097 1.00 94.88 191 ARG A O 1
ATOM 1608 N N . ALA A 1 192 ? 4.203 0.749 -15.850 1.00 95.56 192 ALA A N 1
ATOM 1609 C CA . ALA A 1 192 ? 4.698 0.298 -14.553 1.00 95.56 192 ALA A CA 1
ATOM 1610 C C . ALA A 1 192 ? 6.065 -0.393 -14.668 1.00 95.56 192 ALA A C 1
ATOM 1612 O O . ALA A 1 192 ? 6.953 -0.109 -13.867 1.00 95.56 192 ALA A O 1
ATOM 1613 N N . VAL A 1 193 ? 6.252 -1.238 -15.686 1.00 96.06 193 VAL A N 1
ATOM 1614 C CA . VAL A 1 193 ? 7.537 -1.885 -15.995 1.00 96.06 193 VAL A CA 1
ATOM 1615 C C . VAL A 1 193 ? 8.589 -0.849 -16.397 1.00 96.06 193 VAL A C 1
ATOM 1617 O O . VAL A 1 193 ? 9.696 -0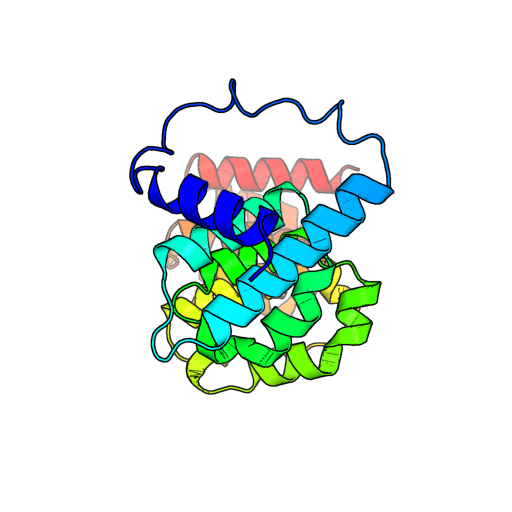.867 -15.863 1.00 96.06 193 VAL A O 1
ATOM 1620 N N . LEU A 1 194 ? 8.233 0.114 -17.254 1.00 95.00 194 LEU A N 1
ATOM 1621 C CA . LEU A 1 194 ? 9.115 1.232 -17.602 1.00 95.00 194 LEU A CA 1
ATOM 1622 C C . LEU A 1 194 ? 9.512 2.041 -16.373 1.00 95.00 194 LEU A C 1
ATOM 1624 O O . LEU A 1 194 ? 10.679 2.366 -16.205 1.00 95.00 194 LEU A O 1
ATOM 1628 N N . TYR A 1 195 ? 8.566 2.329 -15.483 1.00 95.69 195 TYR A N 1
ATOM 1629 C CA . TYR A 1 195 ? 8.861 3.019 -14.233 1.00 95.69 195 TYR A CA 1
ATOM 1630 C C . TYR A 1 195 ? 9.781 2.200 -13.312 1.00 95.69 195 TYR A C 1
ATOM 1632 O O . TYR A 1 195 ? 10.639 2.764 -12.632 1.00 95.69 195 TYR A O 1
ATOM 1640 N N . ALA A 1 196 ? 9.643 0.872 -13.314 1.00 95.56 196 ALA A N 1
ATOM 1641 C CA . ALA A 1 196 ? 10.519 -0.034 -12.580 1.00 95.56 196 ALA A CA 1
ATOM 1642 C C . ALA A 1 196 ? 11.943 -0.107 -13.150 1.00 95.56 196 ALA A C 1
ATOM 1644 O O . ALA A 1 196 ? 12.853 -0.461 -12.405 1.00 95.56 196 ALA A O 1
ATOM 1645 N N . ALA A 1 197 ? 12.173 0.320 -14.399 1.00 94.94 197 ALA A N 1
ATOM 1646 C CA . ALA A 1 197 ? 13.503 0.412 -15.013 1.00 94.94 197 ALA A CA 1
ATOM 1647 C C . ALA A 1 197 ? 14.502 1.256 -14.206 1.00 94.94 197 ALA A C 1
ATOM 1649 O O . ALA A 1 197 ? 15.706 1.098 -14.390 1.00 94.94 197 ALA A O 1
ATOM 1650 N N . SER A 1 198 ? 14.025 2.099 -13.281 1.00 94.56 198 SER A N 1
ATOM 1651 C CA . SER A 1 198 ? 14.866 2.888 -12.374 1.00 94.56 198 SER A CA 1
ATOM 1652 C C . SER A 1 198 ? 15.809 2.057 -11.494 1.00 94.56 198 SER A C 1
ATOM 1654 O O . SER A 1 198 ? 16.669 2.632 -10.839 1.00 94.56 198 SER A O 1
ATOM 1656 N N . VAL A 1 199 ? 15.619 0.736 -11.406 1.00 94.12 199 VAL A N 1
ATOM 1657 C CA . VAL A 1 199 ? 16.531 -0.164 -10.672 1.00 94.12 199 VAL A CA 1
ATOM 1658 C C . VAL A 1 199 ? 17.749 -0.596 -11.490 1.00 94.12 199 VAL A C 1
ATOM 1660 O O . VAL A 1 199 ? 18.702 -1.116 -10.918 1.00 94.12 199 VAL A O 1
ATOM 1663 N N . LEU A 1 200 ? 17.719 -0.434 -12.817 1.00 93.81 200 LEU A N 1
ATOM 1664 C CA . LEU A 1 200 ? 18.824 -0.807 -13.701 1.00 93.81 200 LEU A CA 1
ATOM 1665 C C . LEU A 1 200 ? 19.976 0.203 -13.595 1.00 93.81 200 LEU A C 1
ATOM 1667 O O . LEU A 1 200 ? 19.814 1.308 -13.075 1.00 93.81 200 LEU A O 1
ATOM 1671 N N . SER A 1 201 ? 21.149 -0.155 -14.128 1.00 93.06 201 SER A N 1
ATOM 1672 C CA . SER A 1 201 ? 22.251 0.805 -14.249 1.00 93.06 201 SER A CA 1
ATOM 1673 C C . SER A 1 201 ? 21.849 1.978 -15.151 1.00 93.06 201 SER A C 1
ATOM 1675 O O . SER A 1 201 ? 21.025 1.830 -16.056 1.00 93.06 201 SER A O 1
ATOM 1677 N N . LYS A 1 202 ? 22.437 3.158 -14.917 1.00 91.31 202 LYS A N 1
ATOM 1678 C CA . LYS A 1 202 ? 22.077 4.401 -15.620 1.00 91.31 202 LYS A CA 1
ATOM 1679 C C . LYS A 1 202 ? 22.119 4.255 -17.145 1.00 91.31 202 LYS A C 1
ATOM 1681 O O . LYS A 1 202 ? 21.177 4.677 -17.819 1.00 91.31 202 LYS A O 1
ATOM 1686 N N . ASP A 1 203 ? 23.169 3.633 -17.671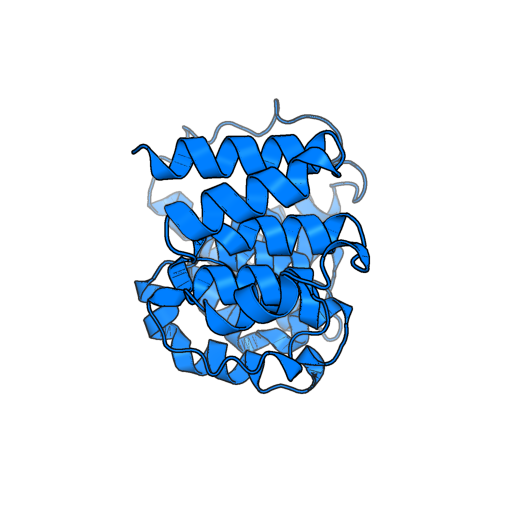 1.00 92.56 203 ASP A N 1
ATOM 1687 C CA . ASP A 1 203 ? 23.351 3.433 -19.112 1.00 92.56 203 ASP A CA 1
ATOM 1688 C C . ASP A 1 203 ? 22.326 2.443 -19.673 1.00 92.56 203 ASP A C 1
ATOM 1690 O O . ASP A 1 203 ? 21.676 2.720 -20.684 1.00 92.56 203 ASP A O 1
ATOM 1694 N N . GLU A 1 204 ? 22.116 1.321 -18.974 1.00 93.50 204 GLU A N 1
ATOM 1695 C CA . GLU A 1 204 ? 21.165 0.283 -19.377 1.00 93.50 204 GLU A CA 1
ATOM 1696 C C . GLU A 1 204 ? 19.724 0.811 -19.371 1.00 93.50 204 GLU A C 1
ATOM 1698 O O . GLU A 1 204 ? 18.985 0.620 -20.342 1.00 93.50 204 GLU A O 1
ATOM 1703 N N . MET A 1 205 ? 19.339 1.515 -18.303 1.00 94.81 205 MET A N 1
ATOM 1704 C CA . MET A 1 205 ? 18.040 2.169 -18.181 1.00 94.81 205 MET A CA 1
ATOM 1705 C C . MET A 1 205 ? 17.845 3.178 -19.312 1.00 94.81 205 MET A C 1
ATOM 1707 O O . MET A 1 205 ? 16.839 3.112 -20.015 1.00 94.81 205 MET A O 1
ATOM 1711 N N . THR A 1 206 ? 18.798 4.097 -19.506 1.00 93.56 206 THR A N 1
ATOM 1712 C CA . THR A 1 206 ? 18.675 5.188 -20.486 1.00 93.56 206 THR A CA 1
ATOM 1713 C C . THR A 1 206 ? 18.533 4.647 -21.903 1.00 93.56 206 THR A C 1
ATOM 1715 O O . THR A 1 206 ? 17.671 5.108 -22.654 1.00 93.56 206 THR A O 1
ATOM 1718 N N . HIS A 1 207 ? 19.336 3.644 -22.263 1.00 93.12 207 HIS A N 1
ATOM 1719 C CA . HIS A 1 207 ? 19.235 2.987 -23.560 1.00 93.12 207 HIS A CA 1
ATOM 1720 C C . HIS A 1 207 ? 17.852 2.351 -23.762 1.00 93.12 207 HIS A C 1
ATOM 1722 O O . HIS A 1 207 ? 17.191 2.595 -24.774 1.00 93.12 207 HIS A O 1
ATOM 1728 N N . TRP A 1 208 ? 17.377 1.590 -22.774 1.00 92.62 208 TRP A N 1
ATOM 1729 C CA . TRP A 1 208 ? 16.116 0.864 -22.890 1.00 92.62 208 TRP A CA 1
ATOM 1730 C C . TRP A 1 208 ? 14.885 1.782 -22.918 1.00 92.62 208 TRP A C 1
ATOM 1732 O O . TRP A 1 208 ? 14.039 1.637 -23.802 1.00 92.62 208 TRP A O 1
ATOM 1742 N N . ILE A 1 209 ? 14.793 2.778 -22.027 1.00 93.25 209 ILE A N 1
ATOM 1743 C CA . ILE A 1 209 ? 13.649 3.708 -22.012 1.00 93.25 209 ILE A CA 1
ATOM 1744 C C . ILE A 1 209 ? 13.597 4.572 -23.279 1.00 93.25 209 ILE A C 1
ATOM 1746 O O . ILE A 1 209 ? 12.508 4.945 -23.711 1.00 93.25 209 ILE A O 1
ATOM 1750 N N . ASN A 1 210 ? 14.742 4.877 -23.907 1.00 92.06 210 ASN A N 1
ATOM 1751 C CA . ASN A 1 210 ? 14.782 5.571 -25.199 1.00 92.06 210 ASN A CA 1
ATOM 1752 C C . ASN A 1 210 ? 14.138 4.731 -26.298 1.00 92.06 210 ASN A C 1
ATOM 1754 O O . ASN A 1 210 ? 13.285 5.230 -27.030 1.00 92.06 210 ASN A O 1
ATOM 1758 N N . LEU A 1 211 ? 14.507 3.452 -26.376 1.00 90.81 211 LEU A N 1
ATOM 1759 C CA . LEU A 1 211 ? 13.935 2.528 -27.349 1.00 90.81 211 LEU A CA 1
ATOM 1760 C C . LEU A 1 211 ? 12.422 2.368 -27.138 1.00 90.81 211 LEU A C 1
ATOM 1762 O O . LEU A 1 211 ? 11.644 2.487 -28.085 1.00 90.81 211 LEU A O 1
ATOM 1766 N N . ALA A 1 212 ? 12.004 2.157 -25.889 1.00 89.88 212 ALA A N 1
ATOM 1767 C CA . ALA A 1 212 ? 10.601 1.949 -25.550 1.00 89.88 212 ALA A CA 1
ATOM 1768 C C . ALA A 1 212 ? 9.731 3.205 -25.744 1.00 89.88 212 ALA A C 1
ATOM 1770 O O . ALA A 1 212 ? 8.595 3.100 -26.208 1.00 89.88 212 ALA A O 1
ATOM 1771 N N . SER A 1 213 ? 10.250 4.395 -25.418 1.00 88.88 213 SER A N 1
ATOM 1772 C CA . SER A 1 213 ? 9.518 5.664 -25.572 1.00 88.88 213 SER A CA 1
ATOM 1773 C C . SER A 1 213 ? 9.460 6.165 -27.015 1.00 88.88 213 SER A C 1
ATOM 1775 O O . SER A 1 213 ? 8.491 6.830 -27.381 1.00 88.88 213 SER A O 1
ATOM 1777 N N . ALA A 1 214 ? 10.436 5.816 -27.861 1.00 89.56 214 ALA A N 1
ATOM 1778 C CA . ALA A 1 214 ? 10.391 6.121 -29.293 1.00 89.56 214 ALA A CA 1
ATOM 1779 C C . ALA A 1 214 ? 9.187 5.456 -29.984 1.00 89.56 214 ALA A C 1
ATOM 1781 O O . ALA A 1 214 ? 8.579 6.051 -30.871 1.00 89.56 214 ALA A O 1
ATOM 1782 N N . ARG A 1 215 ? 8.822 4.250 -29.534 1.00 86.38 215 ARG A N 1
ATOM 1783 C CA . ARG A 1 215 ? 7.668 3.473 -30.017 1.00 86.38 215 ARG A CA 1
ATOM 1784 C C . ARG A 1 215 ? 6.389 3.707 -29.200 1.00 86.38 215 ARG A C 1
ATOM 1786 O O . ARG A 1 215 ? 5.350 3.142 -29.516 1.00 86.38 215 ARG A O 1
ATOM 1793 N N . GLY A 1 216 ? 6.483 4.477 -28.116 1.00 87.31 216 GLY A N 1
ATOM 1794 C CA . GLY A 1 216 ? 5.426 4.659 -27.125 1.00 87.31 216 GLY A CA 1
ATOM 1795 C C . GLY A 1 216 ? 4.566 5.905 -27.328 1.00 87.31 216 GLY A C 1
ATOM 1796 O O . GLY A 1 216 ? 4.853 6.773 -28.159 1.00 87.31 216 GLY A O 1
ATOM 1797 N N . ASP A 1 217 ? 3.511 5.997 -26.521 1.00 92.56 217 ASP A N 1
ATOM 1798 C CA . ASP A 1 217 ? 2.614 7.153 -26.490 1.00 92.56 217 ASP A CA 1
ATOM 1799 C C . ASP A 1 217 ? 3.194 8.334 -25.679 1.00 92.56 217 ASP A C 1
ATOM 1801 O O . ASP A 1 217 ? 4.340 8.325 -25.219 1.00 92.56 217 ASP A O 1
ATOM 1805 N N . ILE A 1 218 ? 2.403 9.400 -25.519 1.00 94.88 218 ILE A N 1
ATOM 1806 C CA . ILE A 1 218 ? 2.819 10.597 -24.775 1.00 94.88 218 ILE A CA 1
ATOM 1807 C C . ILE A 1 218 ? 3.138 10.304 -23.300 1.00 94.88 218 ILE A C 1
ATOM 1809 O O . ILE A 1 218 ? 4.025 10.939 -22.728 1.00 94.88 218 ILE A O 1
ATOM 1813 N N . LEU A 1 219 ? 2.464 9.328 -22.688 1.00 94.44 219 LEU A N 1
ATOM 1814 C CA . LEU A 1 219 ? 2.665 8.967 -21.287 1.00 94.44 219 LEU A CA 1
ATOM 1815 C C . LEU A 1 219 ? 3.922 8.110 -21.116 1.00 94.44 219 LEU A C 1
ATOM 1817 O O . LEU A 1 219 ? 4.672 8.319 -20.162 1.00 94.44 219 LEU A O 1
ATOM 1821 N N . ASP A 1 220 ? 4.205 7.214 -22.062 1.00 94.12 220 ASP A N 1
ATOM 1822 C CA . ASP A 1 220 ? 5.458 6.453 -22.096 1.00 94.12 220 ASP A CA 1
ATOM 1823 C C . ASP A 1 220 ? 6.668 7.401 -22.190 1.00 94.12 220 ASP A C 1
ATOM 1825 O O . ASP A 1 220 ? 7.650 7.263 -21.451 1.00 94.12 220 ASP A O 1
ATOM 1829 N N . LYS A 1 221 ? 6.574 8.422 -23.055 1.00 94.88 221 LYS A N 1
ATOM 1830 C CA . LYS A 1 221 ? 7.594 9.475 -23.193 1.00 94.88 221 LYS A CA 1
ATOM 1831 C C . LYS A 1 221 ? 7.749 10.302 -21.919 1.00 94.88 221 LYS A C 1
ATOM 1833 O O . LYS A 1 221 ? 8.880 10.593 -21.528 1.00 94.88 221 LYS A O 1
ATOM 1838 N N . ALA A 1 222 ? 6.647 10.644 -21.252 1.00 95.38 222 ALA A N 1
ATOM 1839 C CA . ALA A 1 222 ? 6.679 11.384 -19.992 1.00 95.38 222 ALA A CA 1
ATOM 1840 C C . ALA A 1 222 ? 7.399 10.601 -18.879 1.00 95.38 222 ALA A C 1
ATOM 1842 O O . ALA A 1 222 ? 8.230 11.168 -18.169 1.00 95.38 222 ALA A O 1
ATOM 1843 N N . ILE A 1 223 ? 7.150 9.291 -18.763 1.00 94.25 223 ILE A N 1
ATOM 1844 C CA . ILE A 1 223 ? 7.847 8.429 -17.793 1.00 94.25 223 ILE A CA 1
ATOM 1845 C C . ILE A 1 223 ? 9.341 8.352 -18.112 1.00 94.25 223 ILE A C 1
ATOM 1847 O O . ILE A 1 223 ? 10.167 8.514 -17.214 1.00 94.25 223 ILE A O 1
ATOM 1851 N N . ALA A 1 224 ? 9.704 8.155 -19.381 1.00 93.75 224 ALA A N 1
ATOM 1852 C CA . ALA A 1 224 ? 11.107 8.116 -19.785 1.00 93.75 224 ALA A CA 1
ATOM 1853 C C . ALA A 1 224 ? 11.828 9.445 -19.495 1.00 93.75 224 ALA A C 1
ATOM 1855 O O . ALA A 1 224 ? 12.962 9.441 -19.016 1.00 93.75 224 ALA A O 1
ATOM 1856 N N . ALA A 1 225 ? 11.177 10.584 -19.744 1.00 94.12 225 ALA A N 1
ATOM 1857 C CA . ALA A 1 225 ? 11.720 11.901 -19.418 1.00 94.12 225 ALA A CA 1
ATOM 1858 C C . ALA A 1 225 ? 11.921 12.081 -17.904 1.00 94.12 225 ALA A C 1
ATOM 1860 O O . ALA A 1 225 ? 12.989 12.522 -17.479 1.00 94.12 225 ALA A O 1
ATOM 1861 N N . TYR A 1 226 ? 10.937 11.673 -17.097 1.00 94.88 226 TYR A N 1
ATOM 1862 C CA . TYR A 1 226 ? 11.023 11.706 -15.636 1.00 94.88 226 TYR A CA 1
ATOM 1863 C C . TYR A 1 226 ? 12.196 10.870 -15.098 1.00 94.88 226 TYR A C 1
ATOM 1865 O O . TYR A 1 226 ? 12.950 11.333 -14.248 1.00 94.88 226 TYR A O 1
ATOM 1873 N N . LEU A 1 227 ? 12.400 9.654 -15.614 1.00 93.81 227 LEU A N 1
ATOM 1874 C CA . LEU A 1 227 ? 13.487 8.782 -15.152 1.00 93.81 227 LEU A CA 1
ATOM 1875 C C . LEU A 1 227 ? 14.883 9.326 -15.494 1.00 93.81 227 LEU A C 1
ATOM 1877 O O . LEU A 1 227 ? 15.835 9.156 -14.729 1.00 93.81 227 LEU A O 1
ATOM 1881 N N . LYS A 1 228 ? 15.022 10.018 -16.630 1.00 91.12 228 LYS A N 1
ATOM 1882 C CA . LYS A 1 228 ? 16.284 10.678 -16.999 1.00 91.12 228 LYS A CA 1
ATOM 1883 C C . LYS A 1 228 ? 16.617 11.832 -16.061 1.00 91.12 228 LYS A C 1
ATOM 1885 O O . LYS A 1 228 ? 17.772 11.970 -15.657 1.00 91.12 228 LYS A O 1
ATOM 1890 N N . SER A 1 229 ? 15.623 12.648 -15.703 1.00 90.44 229 SER A N 1
ATOM 1891 C CA . SER A 1 229 ? 15.850 13.779 -14.802 1.00 90.44 229 SER A CA 1
ATOM 1892 C C . SER A 1 229 ? 16.163 13.307 -13.383 1.00 90.44 229 SER A C 1
ATOM 1894 O O . SER A 1 229 ? 17.097 13.823 -12.774 1.00 90.44 229 SER A O 1
ATOM 1896 N N . SER A 1 230 ? 15.487 12.261 -12.894 1.00 80.94 230 SER A N 1
ATOM 1897 C CA . SER A 1 230 ? 15.710 11.727 -11.543 1.00 80.94 230 SER A CA 1
ATOM 1898 C C . SER A 1 230 ? 17.082 11.081 -11.326 1.00 80.94 230 SER A C 1
ATOM 1900 O O . SER A 1 230 ? 17.479 10.890 -10.187 1.00 80.94 230 SER A O 1
ATOM 1902 N N . THR A 1 231 ? 17.797 10.726 -12.398 1.00 68.25 231 THR A N 1
ATOM 1903 C CA . THR A 1 231 ? 19.122 10.066 -12.340 1.00 68.25 231 THR A CA 1
ATOM 1904 C C . THR A 1 231 ? 20.278 11.061 -12.555 1.00 68.25 231 THR A C 1
ATOM 1906 O O . THR A 1 231 ? 21.444 10.680 -12.706 1.00 68.25 231 THR A O 1
ATOM 1909 N N . THR A 1 232 ? 19.955 12.353 -12.656 1.00 57.12 232 THR A N 1
ATOM 1910 C CA . THR A 1 232 ? 20.919 13.451 -12.845 1.00 57.12 232 THR A CA 1
ATOM 1911 C C . THR A 1 232 ? 21.153 14.243 -11.545 1.00 57.12 232 THR A C 1
ATOM 1913 O O . THR A 1 232 ? 22.012 15.116 -11.515 1.00 57.12 232 THR A O 1
ATOM 1916 N N . SER A 1 233 ? 20.427 13.918 -10.469 1.00 40.31 233 SER A N 1
ATOM 1917 C CA . SER A 1 233 ? 20.633 14.416 -9.097 1.00 40.31 233 SER A CA 1
ATOM 1918 C C . SER A 1 233 ? 21.289 13.343 -8.237 1.00 40.31 233 SER A C 1
ATOM 1920 O O . SER A 1 233 ? 22.085 13.723 -7.357 1.00 40.31 233 SER A O 1
#

pLDDT: mean 85.41, std 17.93, range [30.75, 98.44]

Radius of gyration: 21.03 Å; Cα contacts (8 Å, |Δi|>4): 198; chains: 1; bounding box: 50×43×56 Å

Secondary structure (DSSP, 8-state):
--HHHHHHHHHHHTS-TT-TTS-TT-S--GGG---HHHHHHHHHHHHHHHHHHHHSSS--HHHHHHHHHHHHHHT-GGGHHHHHHTTTTTGGGHHHHHHHHHHH--HHHHHHTHHHHHHHHTSGGGGSHHHHHHHHHHHTSGGGGGS-----GGG--SHHHHHHHHHHHT-HHHHHHTSSSGGGS-HHHHHHHHHHGGGS-HHHHHHHHHHHHHTS-HHHHHHHHHHHHHT--

Sequence (233 aa):
MNLLTIYITKKIESGNPYAVLFDDEDAPDLEDLKSDEKFKVITAAYEELLQNILAEKYLDLGLTRHLLRQATRYRYRNLVPIILKNFEKLLPAIREVVIYLNRVLSEKQIQSYKHKLEHILAQKYVELPYINIWIFHLFQNGKFNSINLPLNYDSVKRIREKALMARRKGDTTWVKEYKDSLDVLGPWDKRAVLYAASVLSKDEMTHWINLASARGDILDKAIAAYLKSSTTS

Mean predicted aligned error: 8.47 Å

Foldseek 3Di:
DDPVLVVVVVVLVPDDLPPPPDDDDPPPDVPVVPDPVVVVVVLVSLVVNLVVQVVDPARPLSSVLVSLVVCLVVLSQVCVVVCLVCVVSCLVVLQSSLSSCLRNDALVNCVVCVVSLLVVLVDPCCQPLVNVVSNLVSVLDLSNVSDDHPDDLVSRDDLLSSLSNCLSVLPPPVLVVCLVVLVVDDPNSSLSSLLSLLSPPPVVNLVSLVVVVVVDDPSSVVSSVVSNVVVVD